Protein AF-A0A3M1PDF8-F1 (afdb_monomer)

pLDDT: mean 85.44, std 11.75, range [39.03, 98.06]

Solvent-accessible surface area (backbone atoms only — not comparable to full-atom values): 11238 Å² total; per-residue (Å²): 134,82,81,84,74,64,60,64,65,53,49,54,54,46,42,70,78,42,71,43,81,75,48,58,72,68,56,43,52,52,52,47,54,51,36,66,75,60,62,54,51,69,68,57,47,47,50,52,47,49,49,42,49,48,29,54,75,70,72,45,70,49,60,67,64,47,50,60,71,72,34,86,91,44,100,62,65,97,39,63,66,58,41,53,52,51,52,53,51,52,54,53,53,60,69,68,48,82,88,82,75,63,91,86,54,75,85,75,78,77,86,74,81,86,63,69,79,45,76,40,80,71,92,70,85,38,56,45,69,38,93,68,46,48,99,90,35,94,48,88,76,41,76,39,73,62,50,58,44,57,66,85,79,67,59,97,84,48,64,56,67,76,78,38,68,92,59,29,35,34,45,64,52,48,83,86,58,111

Mean predicted aligned error: 11.98 Å

Secondary structure (DSSP, 8-state):
------HHHHHHHHHHSSSGGGS-HHHHHHHHHHHHHHT--HHHHHHHHHHHHHHHHTTPPPHHHHHHHH-TT-SS-SSHHHHHHHHHHHHHHHHHSPPPPPTT-SPPPPPPPPPPEEEE------EEE-TT-BTTB-S---EEE--EES-TT--TT-THHHHS-S-EEEETTHHHH-

Foldseek 3Di:
DDPPDDLVVVVVVLCVVACLVVAPPVLNVVLVVVCVVQVDDSVLSRLSRVLQVVCVVLVHDGPCVVQVVVDDPDNDDPHPVVRSVVSVVVVVVVVPPDDDADPVHDPDDPDDDQADEEEDADPDQQWDFDPQDDPVDPPPRDIGRNQKQDDRPDDVPDCSPVVDDSYIYGHNCSVVND

Radius of gyration: 27.24 Å; Cα contacts (8 Å, |Δi|>4): 145; chains: 1; bounding box: 52×50×73 Å

Structure (mmCIF, N/CA/C/O backbone):
data_AF-A0A3M1PDF8-F1
#
_entry.id   AF-A0A3M1PDF8-F1
#
loop_
_atom_site.group_PDB
_atom_site.id
_atom_site.type_symbol
_atom_site.label_atom_id
_atom_site.label_alt_id
_atom_site.label_comp_id
_atom_site.label_asym_id
_atom_site.label_entity_id
_atom_site.label_seq_id
_atom_site.pdbx_PDB_ins_code
_atom_site.Cartn_x
_atom_site.Cartn_y
_atom_site.Cartn_z
_atom_site.occupancy
_atom_site.B_iso_or_equiv
_atom_site.auth_seq_id
_atom_site.auth_comp_id
_atom_site.auth_asym_id
_atom_site.auth_atom_id
_atom_site.pdbx_PDB_model_num
ATOM 1 N N . MET A 1 1 ? 9.566 -27.200 -32.532 1.00 39.03 1 MET A N 1
ATOM 2 C CA . MET A 1 1 ? 8.564 -26.133 -32.753 1.00 39.03 1 MET A CA 1
ATOM 3 C C . MET A 1 1 ? 8.546 -25.227 -31.531 1.00 39.03 1 MET A C 1
ATOM 5 O O . MET A 1 1 ? 8.174 -25.684 -30.457 1.00 39.03 1 MET A O 1
ATOM 9 N N . ALA A 1 2 ? 9.034 -23.990 -31.646 1.00 46.16 2 ALA A N 1
ATOM 10 C CA . ALA A 1 2 ? 9.027 -23.049 -30.528 1.00 46.16 2 ALA A CA 1
ATOM 11 C C . ALA A 1 2 ? 7.578 -22.630 -30.229 1.00 46.16 2 ALA A C 1
ATOM 13 O O . ALA A 1 2 ? 6.891 -22.132 -31.118 1.00 46.16 2 ALA A O 1
ATOM 14 N N . ARG A 1 3 ? 7.095 -22.855 -28.999 1.00 52.41 3 ARG A N 1
ATOM 15 C CA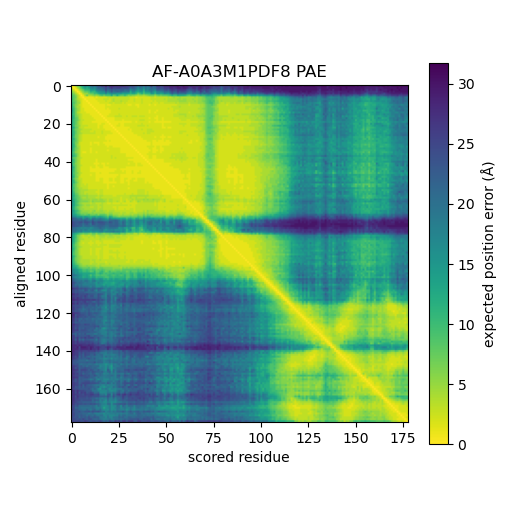 . ARG A 1 3 ? 5.792 -22.341 -28.543 1.00 52.41 3 ARG A CA 1
ATOM 16 C C . ARG A 1 3 ? 5.784 -20.824 -28.739 1.00 52.41 3 ARG A C 1
ATOM 18 O O . ARG A 1 3 ? 6.527 -20.114 -28.063 1.00 52.41 3 ARG A O 1
ATOM 25 N N . GLN A 1 4 ? 4.949 -20.330 -29.646 1.00 58.56 4 GLN A N 1
ATOM 26 C CA . GLN A 1 4 ? 4.702 -18.902 -29.802 1.00 58.56 4 GLN A CA 1
ATOM 27 C C . GLN A 1 4 ? 3.880 -18.445 -28.591 1.00 58.56 4 GLN A C 1
ATOM 29 O O . GLN A 1 4 ? 2.660 -18.572 -28.551 1.00 58.56 4 GLN A O 1
ATOM 34 N N . PHE A 1 5 ? 4.572 -18.030 -27.531 1.00 66.75 5 PHE A N 1
ATOM 35 C CA . PHE A 1 5 ? 3.933 -17.556 -26.311 1.00 66.75 5 PHE A CA 1
ATOM 36 C C . PHE A 1 5 ? 3.328 -16.173 -26.549 1.00 66.75 5 PHE A C 1
ATOM 38 O O . PHE A 1 5 ? 4.045 -15.203 -26.805 1.00 66.75 5 PHE A O 1
ATOM 45 N N . ASP A 1 6 ? 2.008 -16.091 -26.417 1.00 87.38 6 ASP A N 1
ATOM 46 C CA . ASP A 1 6 ? 1.263 -14.840 -26.445 1.00 87.38 6 ASP A CA 1
ATOM 47 C C . ASP A 1 6 ? 1.585 -14.011 -25.191 1.00 87.38 6 ASP A C 1
ATOM 49 O O . ASP A 1 6 ? 1.147 -14.310 -24.076 1.00 87.38 6 ASP A O 1
ATOM 53 N N . TYR A 1 7 ? 2.415 -12.981 -25.367 1.00 90.56 7 TYR A N 1
ATOM 54 C CA . TYR A 1 7 ? 2.801 -12.088 -24.279 1.00 90.56 7 TYR A CA 1
ATOM 55 C C . TYR A 1 7 ? 1.656 -11.168 -23.849 1.00 90.56 7 TYR A C 1
ATOM 57 O O . TYR A 1 7 ? 1.641 -10.769 -22.689 1.00 90.56 7 TYR A O 1
ATOM 65 N N . GLN A 1 8 ? 0.680 -10.889 -24.722 1.00 93.56 8 GLN A N 1
ATOM 66 C CA . GLN A 1 8 ? -0.484 -10.074 -24.371 1.00 93.56 8 GLN A CA 1
ATOM 67 C C . GLN A 1 8 ? -1.288 -10.764 -23.267 1.00 93.56 8 GLN A C 1
ATOM 69 O O . GLN A 1 8 ? -1.492 -10.172 -22.214 1.00 93.56 8 GLN A O 1
ATOM 74 N N . LYS A 1 9 ? -1.586 -12.061 -23.418 1.00 93.25 9 LYS A N 1
ATOM 75 C CA . LYS A 1 9 ? -2.258 -12.848 -22.364 1.00 93.25 9 LYS A CA 1
ATOM 76 C C . LYS A 1 9 ? -1.498 -12.856 -21.038 1.00 93.25 9 LYS A C 1
ATOM 78 O O . LYS A 1 9 ? -2.104 -12.796 -19.970 1.00 93.25 9 LYS A O 1
ATOM 83 N N . LYS A 1 10 ? -0.161 -12.933 -21.084 1.00 93.44 10 LYS A N 1
ATOM 84 C CA . LYS A 1 10 ? 0.668 -12.863 -19.868 1.00 93.44 10 LYS A CA 1
ATOM 85 C C . LYS A 1 10 ? 0.579 -11.483 -19.227 1.00 93.44 10 LYS A C 1
ATOM 87 O O . LYS A 1 10 ? 0.391 -11.397 -18.020 1.00 93.44 10 LYS A O 1
ATOM 92 N N . PHE A 1 11 ? 0.694 -10.429 -20.029 1.00 96.31 11 PHE A N 1
ATOM 93 C CA . PHE A 1 11 ? 0.575 -9.054 -19.571 1.00 96.31 11 PHE A CA 1
ATOM 94 C C . PHE A 1 11 ? -0.784 -8.793 -18.916 1.00 96.31 11 PHE A C 1
ATOM 96 O O . PHE A 1 11 ? -0.819 -8.243 -17.819 1.00 96.31 11 PHE A O 1
ATOM 103 N N . ASP A 1 12 ? -1.879 -9.244 -19.528 1.00 95.94 12 ASP A N 1
ATOM 104 C CA . ASP A 1 12 ? -3.231 -9.073 -18.984 1.00 95.94 12 ASP A CA 1
ATOM 105 C C . ASP A 1 12 ? -3.353 -9.740 -17.606 1.00 95.94 12 ASP A C 1
ATOM 107 O O . ASP A 1 12 ? -3.805 -9.119 -16.643 1.00 95.94 12 ASP A O 1
ATOM 111 N N . SER A 1 13 ? -2.817 -10.958 -17.473 1.00 96.31 13 SER A N 1
ATOM 112 C CA . SER A 1 13 ? -2.736 -11.663 -16.191 1.00 96.31 13 SER A CA 1
ATOM 113 C C . SER A 1 13 ? -1.876 -10.923 -15.154 1.00 96.31 13 SER A C 1
ATOM 115 O O . SER A 1 13 ? -2.221 -10.881 -13.972 1.00 96.31 13 SER A O 1
ATOM 117 N N . PHE A 1 14 ? -0.766 -10.301 -15.568 1.00 97.12 14 PHE A N 1
ATOM 118 C CA . PHE A 1 14 ? 0.080 -9.506 -14.670 1.00 97.12 14 PHE A CA 1
ATOM 119 C C . PHE A 1 14 ? -0.627 -8.223 -14.215 1.00 97.12 14 PHE A C 1
ATOM 121 O O . PHE A 1 14 ? -0.536 -7.843 -13.046 1.00 97.12 14 PHE A O 1
ATOM 128 N N . ALA A 1 15 ? -1.343 -7.559 -15.122 1.00 96.12 15 ALA A N 1
ATOM 129 C CA . ALA A 1 15 ? -2.094 -6.340 -14.850 1.00 96.12 15 ALA A CA 1
ATOM 130 C C . ALA A 1 15 ? -3.230 -6.569 -13.839 1.00 96.12 15 ALA A C 1
ATOM 132 O O . ALA A 1 15 ? -3.536 -5.670 -13.056 1.00 96.12 15 ALA A O 1
ATOM 133 N N . GLU A 1 16 ? -3.828 -7.763 -13.831 1.00 96.62 16 GLU A N 1
ATOM 134 C CA . GLU A 1 16 ? -4.869 -8.167 -12.875 1.00 96.62 16 GLU A CA 1
ATOM 135 C C . GLU A 1 16 ? -4.324 -8.477 -11.484 1.00 96.62 16 GLU A C 1
ATOM 137 O O . GLU A 1 16 ? -4.927 -8.100 -10.483 1.00 96.62 16 GLU A O 1
ATOM 142 N N . GLN A 1 17 ? -3.167 -9.130 -11.418 1.00 96.50 17 GLN A N 1
ATOM 143 C CA . GLN A 1 17 ? -2.562 -9.585 -10.163 1.00 96.50 17 GLN A CA 1
ATOM 144 C C . GLN A 1 17 ? -1.704 -8.519 -9.466 1.00 96.50 17 GLN A C 1
ATOM 146 O O . GLN A 1 17 ? -1.098 -8.780 -8.425 1.00 96.50 17 GLN A O 1
ATOM 151 N N . THR A 1 18 ? -1.601 -7.319 -10.034 1.00 96.50 18 THR A N 1
ATOM 152 C CA . THR A 1 18 ? -0.769 -6.234 -9.501 1.00 96.50 18 THR A CA 1
ATOM 153 C C . THR A 1 18 ? -1.556 -4.935 -9.373 1.00 96.50 18 THR A C 1
ATOM 155 O O . THR A 1 18 ? -2.713 -4.816 -9.766 1.00 96.50 18 THR A O 1
ATOM 158 N N . LEU A 1 19 ? -0.907 -3.906 -8.828 1.00 95.75 19 LEU A N 1
ATOM 159 C CA . LEU A 1 19 ? -1.501 -2.580 -8.658 1.00 95.75 19 LEU A CA 1
ATOM 160 C C . LEU A 1 19 ? -1.487 -1.741 -9.949 1.00 95.75 19 LEU A C 1
ATOM 162 O O . LEU A 1 19 ? -1.769 -0.547 -9.887 1.00 95.75 19 LEU A O 1
ATOM 166 N N . TYR A 1 20 ? -1.188 -2.347 -11.103 1.00 97.62 20 TYR A N 1
ATOM 167 C CA . TYR A 1 20 ? -1.052 -1.666 -12.391 1.00 97.62 20 TYR A CA 1
ATOM 168 C C . TYR A 1 20 ? -2.293 -0.834 -12.743 1.00 97.62 20 TYR A C 1
ATOM 170 O O . TYR A 1 20 ? -2.179 0.362 -13.000 1.00 97.62 20 TYR A O 1
ATOM 178 N N . ARG A 1 21 ? -3.496 -1.416 -12.621 1.00 96.31 21 ARG A N 1
ATOM 179 C CA . ARG A 1 21 ? -4.775 -0.729 -12.903 1.00 96.31 21 ARG A CA 1
ATOM 180 C C . ARG A 1 21 ? -5.072 0.460 -11.971 1.00 96.31 21 ARG A C 1
ATOM 182 O O . ARG A 1 21 ? -6.029 1.191 -12.199 1.00 96.31 21 ARG A O 1
ATOM 189 N N . LYS A 1 22 ? -4.302 0.642 -10.890 1.00 95.06 22 LYS A N 1
ATOM 190 C CA . LYS A 1 22 ? -4.435 1.769 -9.946 1.00 95.06 22 LYS A CA 1
ATOM 191 C C . LYS A 1 22 ? -3.472 2.923 -10.255 1.00 95.06 22 LYS A C 1
ATOM 193 O O . LYS A 1 22 ? -3.540 3.953 -9.581 1.00 95.06 22 LYS A O 1
ATOM 198 N N . LEU A 1 23 ? -2.569 2.763 -11.222 1.00 95.50 23 LEU A N 1
ATOM 199 C CA . LEU A 1 23 ? -1.662 3.823 -11.662 1.00 95.50 23 LEU A CA 1
ATOM 200 C C . LEU A 1 23 ? -2.394 4.834 -12.569 1.00 95.50 23 LEU A C 1
ATOM 202 O O . LEU A 1 23 ? -3.432 4.497 -13.138 1.00 95.50 23 LEU A O 1
ATOM 206 N N . PRO A 1 24 ? -1.895 6.074 -12.717 1.00 94.81 24 PRO A N 1
ATOM 207 C CA . PRO A 1 24 ? -2.392 7.011 -13.729 1.00 94.81 24 PRO A CA 1
ATOM 208 C C . PRO A 1 24 ? -2.285 6.438 -15.151 1.00 94.81 24 PRO A C 1
ATOM 210 O O . PRO A 1 24 ? -1.414 5.614 -15.418 1.00 94.81 24 PRO A O 1
ATOM 213 N N . ALA A 1 25 ? -3.135 6.898 -16.073 1.00 94.38 25 ALA A N 1
ATOM 214 C CA . ALA A 1 25 ? -3.175 6.389 -17.450 1.00 94.38 25 ALA A CA 1
ATOM 215 C C . ALA A 1 25 ? -1.840 6.552 -18.206 1.00 94.38 25 ALA A C 1
ATOM 217 O O . ALA A 1 25 ? -1.440 5.660 -18.955 1.00 94.38 25 ALA A O 1
ATOM 218 N N . GLU A 1 26 ? -1.130 7.655 -17.960 1.00 92.12 26 GLU A N 1
ATOM 219 C CA . GLU A 1 26 ? 0.223 7.899 -18.471 1.00 92.12 26 GLU A CA 1
ATOM 220 C C . GLU A 1 26 ? 1.190 6.776 -18.063 1.00 92.12 26 GLU A C 1
ATOM 222 O O . GLU A 1 26 ? 1.786 6.115 -18.910 1.00 92.12 26 GLU A O 1
ATOM 227 N N . GLU A 1 27 ? 1.284 6.510 -16.759 1.00 94.06 27 GLU A N 1
ATOM 228 C CA . GLU A 1 27 ? 2.167 5.486 -16.193 1.00 94.06 27 GLU A CA 1
ATOM 229 C C . GLU A 1 27 ? 1.774 4.077 -16.641 1.00 94.06 27 GLU A C 1
ATOM 231 O O . GLU A 1 27 ? 2.629 3.237 -16.918 1.00 94.06 27 GLU A O 1
ATOM 236 N N . GLN A 1 28 ? 0.472 3.807 -16.767 1.00 96.75 28 GLN A N 1
ATOM 237 C CA . GLN A 1 28 ? -0.008 2.541 -17.315 1.00 96.75 28 GLN A CA 1
ATOM 238 C C . GLN A 1 28 ? 0.492 2.330 -18.748 1.00 96.75 28 GLN A C 1
ATOM 240 O O . GLN A 1 28 ? 0.994 1.249 -19.070 1.00 96.75 28 GLN A O 1
ATOM 245 N N . THR A 1 29 ? 0.376 3.352 -19.595 1.00 95.50 29 THR A N 1
ATOM 246 C CA . THR A 1 29 ? 0.813 3.296 -20.997 1.00 95.50 29 THR A CA 1
ATOM 247 C C . THR A 1 29 ? 2.320 3.079 -21.074 1.00 95.50 29 THR A C 1
ATOM 249 O O . THR A 1 29 ? 2.777 2.127 -21.705 1.00 95.50 29 THR A O 1
ATOM 252 N N . PHE A 1 30 ? 3.084 3.865 -20.319 1.00 94.31 30 PHE A N 1
ATOM 253 C CA . PHE A 1 30 ? 4.538 3.784 -20.300 1.00 94.31 30 PHE A CA 1
ATOM 254 C C . PHE A 1 30 ? 5.063 2.426 -19.804 1.00 94.31 30 PHE A C 1
ATOM 256 O O . PHE A 1 30 ? 5.911 1.796 -20.437 1.00 94.31 30 PHE A O 1
ATOM 263 N N . ILE A 1 31 ? 4.527 1.908 -18.694 1.00 95.50 31 ILE A N 1
ATOM 264 C CA . ILE A 1 31 ? 4.929 0.595 -18.165 1.00 95.50 31 ILE A CA 1
ATOM 265 C C . ILE A 1 31 ? 4.539 -0.528 -19.130 1.00 95.50 31 ILE A C 1
ATOM 267 O O . ILE A 1 31 ? 5.272 -1.513 -19.240 1.00 95.50 31 ILE A O 1
ATOM 271 N N . ARG A 1 32 ? 3.418 -0.395 -19.854 1.00 96.06 32 ARG A N 1
ATOM 272 C CA . ARG A 1 32 ? 3.042 -1.348 -20.906 1.00 96.06 32 ARG A CA 1
ATOM 273 C C . ARG A 1 32 ? 4.085 -1.362 -22.016 1.00 96.06 32 ARG A C 1
ATOM 275 O O . ARG A 1 32 ? 4.564 -2.437 -22.362 1.00 96.06 32 ARG A O 1
ATOM 282 N N . GLU A 1 33 ? 4.478 -0.205 -22.531 1.00 93.75 33 GLU A N 1
ATOM 283 C CA . GLU A 1 33 ? 5.511 -0.105 -23.568 1.00 93.75 33 GLU A CA 1
ATOM 284 C C . GLU A 1 33 ? 6.821 -0.769 -23.122 1.00 93.75 33 GLU A C 1
ATOM 286 O O . GLU A 1 33 ? 7.348 -1.631 -23.829 1.00 93.75 33 GLU A O 1
ATOM 291 N N . LEU A 1 34 ? 7.287 -0.478 -21.901 1.00 92.56 34 LEU A N 1
ATOM 292 C CA . LEU A 1 34 ? 8.482 -1.108 -21.329 1.00 92.56 34 LEU A CA 1
ATOM 293 C C . LEU A 1 34 ? 8.335 -2.627 -21.173 1.00 92.56 34 LEU A C 1
ATOM 295 O O . LEU A 1 34 ? 9.257 -3.376 -21.500 1.00 92.56 34 LEU A O 1
ATOM 299 N N . ALA A 1 35 ? 7.183 -3.097 -20.690 1.00 94.69 35 ALA A N 1
ATOM 300 C CA . ALA A 1 35 ? 6.928 -4.520 -20.494 1.00 94.69 35 ALA A CA 1
ATOM 301 C C . ALA A 1 35 ? 6.978 -5.291 -21.817 1.00 94.69 35 ALA A C 1
ATOM 303 O O . ALA A 1 35 ? 7.589 -6.360 -21.879 1.00 94.69 35 ALA A O 1
ATOM 304 N N . PHE A 1 36 ? 6.394 -4.741 -22.883 1.00 93.81 36 PHE A N 1
ATOM 305 C CA . PHE A 1 36 ? 6.417 -5.351 -24.213 1.00 93.81 36 PHE A CA 1
ATOM 306 C C . PHE A 1 36 ? 7.798 -5.268 -24.869 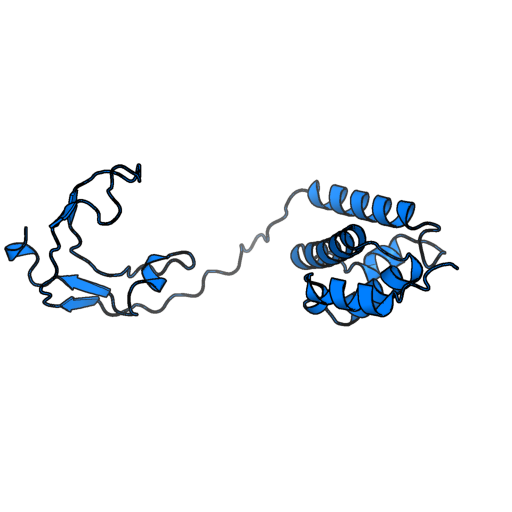1.00 93.81 36 PHE A C 1
ATOM 308 O O . PHE A 1 36 ? 8.232 -6.256 -25.468 1.00 93.81 36 PHE A O 1
ATOM 315 N N . ALA A 1 37 ? 8.509 -4.148 -24.708 1.00 90.88 37 ALA A N 1
ATOM 316 C CA . ALA A 1 37 ? 9.855 -3.960 -25.243 1.00 90.88 37 ALA A CA 1
ATOM 317 C C . ALA A 1 37 ? 10.8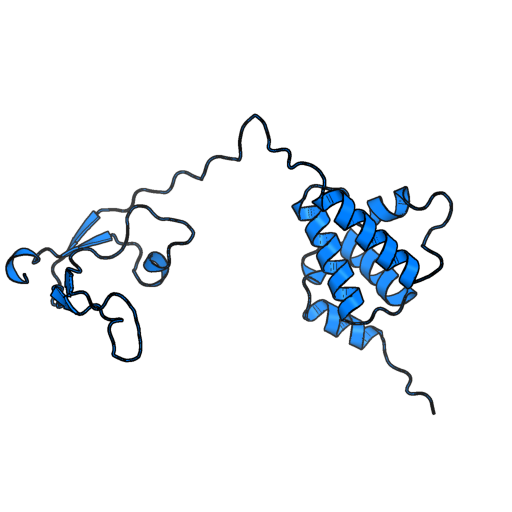74 -4.912 -24.594 1.00 90.88 37 ALA A C 1
ATOM 319 O O . ALA A 1 37 ? 11.639 -5.580 -25.288 1.00 90.88 37 ALA A O 1
ATOM 320 N N . TYR A 1 38 ? 10.859 -5.028 -23.264 1.00 91.25 38 TYR A N 1
ATOM 321 C CA . TYR A 1 38 ? 11.823 -5.841 -22.517 1.00 91.25 38 TYR A CA 1
ATOM 322 C C . TYR A 1 38 ? 11.354 -7.264 -22.208 1.00 91.25 38 TYR A C 1
ATOM 324 O O . TYR A 1 38 ? 12.136 -8.060 -21.681 1.00 91.25 38 TYR A O 1
ATOM 332 N N . ARG A 1 39 ? 10.097 -7.600 -22.521 1.00 93.38 39 ARG A N 1
ATOM 333 C CA . ARG A 1 39 ? 9.463 -8.884 -22.185 1.00 93.38 39 ARG A CA 1
ATOM 334 C C . ARG A 1 39 ? 9.625 -9.214 -20.700 1.00 93.38 39 ARG A C 1
ATOM 336 O O . ARG A 1 39 ? 10.219 -10.231 -20.335 1.00 93.38 39 ARG A O 1
ATOM 343 N N . PHE A 1 40 ? 9.103 -8.344 -19.835 1.00 95.50 40 PHE A N 1
ATOM 344 C CA . PHE A 1 40 ? 9.162 -8.552 -18.388 1.00 95.50 40 PHE A CA 1
ATOM 345 C C . PHE A 1 40 ? 8.546 -9.890 -17.974 1.00 95.50 40 PHE A C 1
ATOM 347 O O . PHE A 1 40 ? 7.492 -10.304 -18.467 1.00 95.50 40 PHE A O 1
ATOM 354 N N . THR A 1 41 ? 9.204 -10.549 -17.029 1.00 95.88 41 THR A N 1
ATOM 355 C CA . THR A 1 41 ? 8.610 -11.582 -16.182 1.00 95.88 41 THR A CA 1
ATOM 356 C C . THR A 1 41 ? 7.623 -10.949 -15.199 1.00 95.88 41 THR A C 1
ATOM 358 O O . THR A 1 41 ? 7.610 -9.734 -15.007 1.00 95.88 41 THR A O 1
ATOM 361 N N . PHE A 1 42 ? 6.813 -11.772 -14.529 1.00 96.50 42 PHE A N 1
ATOM 362 C CA . PHE A 1 42 ? 5.869 -11.275 -13.526 1.00 96.50 42 PHE A CA 1
ATOM 363 C C . PHE A 1 42 ? 6.559 -10.476 -12.409 1.00 96.50 42 PHE A C 1
ATOM 365 O O . PHE A 1 42 ? 6.072 -9.416 -12.026 1.00 96.50 42 PHE A O 1
ATOM 372 N N . GLN A 1 43 ? 7.707 -10.952 -11.910 1.00 97.12 43 GLN A N 1
ATOM 373 C CA . GLN A 1 43 ? 8.423 -10.279 -10.820 1.00 97.12 43 GLN A CA 1
ATOM 374 C C . GLN A 1 43 ? 8.992 -8.930 -11.261 1.00 97.12 43 GLN A C 1
ATOM 376 O O . GLN A 1 43 ? 8.859 -7.953 -10.534 1.00 97.12 43 GLN A O 1
ATOM 381 N N . GLU A 1 44 ? 9.554 -8.853 -12.469 1.00 97.38 44 GLU A N 1
ATOM 382 C CA . GLU A 1 44 ? 10.065 -7.596 -13.033 1.00 97.38 44 GLU A CA 1
ATOM 383 C C . GLU A 1 44 ? 8.926 -6.593 -13.266 1.00 97.38 44 GLU A C 1
ATOM 385 O O . GLU A 1 44 ? 9.039 -5.427 -12.901 1.00 97.38 44 GLU A O 1
ATOM 390 N N . PHE A 1 45 ? 7.791 -7.048 -13.806 1.00 98.06 45 PHE A N 1
ATOM 391 C CA . PHE A 1 45 ? 6.615 -6.198 -13.987 1.00 98.06 45 PHE A CA 1
ATOM 392 C C . PHE A 1 45 ? 6.081 -5.676 -12.648 1.00 98.06 45 PHE A C 1
ATOM 394 O O . PHE A 1 45 ? 5.844 -4.479 -12.491 1.00 98.06 45 PHE A O 1
ATOM 401 N N . ARG A 1 46 ? 5.938 -6.563 -11.656 1.00 97.94 46 ARG A N 1
ATOM 402 C CA . ARG A 1 46 ? 5.509 -6.201 -10.302 1.00 97.94 46 ARG A CA 1
ATOM 403 C C . ARG A 1 46 ? 6.466 -5.200 -9.660 1.00 97.94 46 ARG A C 1
ATOM 405 O O . ARG A 1 46 ? 5.998 -4.245 -9.051 1.00 97.94 46 ARG A O 1
ATOM 412 N N . GLU A 1 47 ? 7.774 -5.402 -9.798 1.00 97.75 47 GLU A N 1
ATOM 413 C CA . GLU A 1 47 ? 8.795 -4.482 -9.295 1.00 97.75 47 GLU A CA 1
ATOM 414 C C . GLU A 1 47 ? 8.614 -3.075 -9.879 1.00 97.75 47 GLU A C 1
ATOM 416 O O . GLU A 1 47 ? 8.554 -2.106 -9.125 1.00 97.75 47 GLU A O 1
ATOM 421 N N . VAL A 1 48 ? 8.450 -2.964 -11.199 1.00 97.50 48 VAL A N 1
ATOM 422 C CA . VAL A 1 48 ? 8.263 -1.676 -11.886 1.00 97.50 48 VAL A CA 1
ATOM 423 C C . VAL A 1 48 ? 6.949 -0.999 -11.479 1.00 97.50 48 VAL A C 1
ATOM 425 O O . VAL A 1 48 ? 6.931 0.200 -11.207 1.00 97.50 48 VAL A O 1
ATOM 428 N N . VAL A 1 49 ? 5.854 -1.755 -11.371 1.00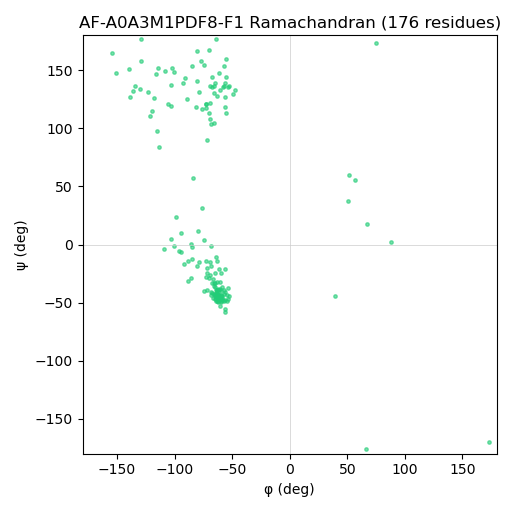 97.94 49 VAL A N 1
ATOM 429 C CA . VAL A 1 49 ? 4.547 -1.233 -10.929 1.00 97.94 49 VAL A CA 1
ATOM 430 C C . VAL A 1 49 ? 4.601 -0.721 -9.489 1.00 97.94 49 VAL A C 1
ATOM 432 O O . VAL A 1 49 ? 4.045 0.338 -9.187 1.00 97.94 49 VAL A O 1
ATOM 435 N N . LEU A 1 50 ? 5.263 -1.456 -8.592 1.00 97.44 50 LEU A N 1
ATOM 436 C CA . LEU A 1 50 ? 5.452 -1.024 -7.208 1.00 97.44 50 LEU A CA 1
ATOM 437 C C . LEU A 1 50 ? 6.339 0.217 -7.137 1.00 97.44 50 LEU A C 1
ATOM 439 O O . LEU A 1 50 ? 5.986 1.157 -6.436 1.00 97.44 50 LEU A O 1
ATOM 443 N N . ALA A 1 51 ? 7.418 0.267 -7.919 1.00 96.88 51 ALA A N 1
ATOM 444 C CA . ALA A 1 51 ? 8.283 1.436 -8.004 1.00 96.88 51 ALA A CA 1
ATOM 445 C C . ALA A 1 51 ? 7.521 2.694 -8.446 1.00 96.88 51 ALA A C 1
ATOM 447 O O . ALA A 1 51 ? 7.626 3.730 -7.795 1.00 96.88 51 ALA A O 1
ATOM 448 N N . ALA A 1 52 ? 6.708 2.604 -9.503 1.00 97.00 52 ALA A N 1
ATOM 449 C CA . ALA A 1 52 ? 5.893 3.727 -9.970 1.00 97.00 52 ALA A CA 1
ATOM 450 C C . ALA A 1 52 ? 4.903 4.207 -8.896 1.00 97.00 52 ALA A C 1
ATOM 452 O O . ALA A 1 52 ? 4.682 5.408 -8.720 1.00 97.00 52 ALA A O 1
ATOM 453 N N . ARG A 1 53 ? 4.326 3.273 -8.130 1.00 96.06 53 ARG A N 1
ATOM 454 C CA . ARG A 1 53 ? 3.445 3.611 -7.009 1.00 96.06 53 ARG A CA 1
ATOM 455 C C . ARG A 1 53 ? 4.204 4.263 -5.855 1.00 96.06 53 ARG A C 1
ATOM 457 O O . ARG A 1 53 ? 3.704 5.245 -5.313 1.00 96.06 53 ARG A O 1
ATOM 464 N N . ASP A 1 54 ? 5.377 3.750 -5.499 1.00 95.00 54 ASP A N 1
ATOM 465 C CA . ASP A 1 54 ? 6.233 4.301 -4.445 1.00 95.00 54 ASP A CA 1
ATOM 466 C C . ASP A 1 54 ? 6.642 5.739 -4.764 1.00 95.00 54 ASP A C 1
ATOM 468 O O . ASP A 1 54 ? 6.452 6.614 -3.923 1.00 95.00 54 ASP A O 1
ATOM 472 N N . LEU A 1 55 ? 7.101 6.009 -5.992 1.00 94.25 55 LEU A N 1
ATOM 473 C CA . LEU A 1 55 ? 7.450 7.361 -6.444 1.00 94.25 55 LEU A CA 1
ATOM 474 C C . LEU A 1 55 ? 6.286 8.334 -6.230 1.00 94.25 55 LEU A C 1
ATOM 476 O O . LEU A 1 55 ? 6.455 9.388 -5.617 1.00 94.25 55 LEU A O 1
ATOM 480 N N . ARG A 1 56 ? 5.075 7.933 -6.631 1.00 92.50 56 ARG A N 1
ATOM 481 C CA . ARG A 1 56 ? 3.868 8.738 -6.425 1.00 92.50 56 ARG A CA 1
ATOM 482 C C . ARG A 1 56 ? 3.531 8.928 -4.945 1.00 92.50 56 ARG A C 1
ATOM 484 O O . ARG A 1 56 ? 3.145 10.023 -4.551 1.00 92.50 56 ARG A O 1
ATOM 491 N N . MET A 1 57 ? 3.646 7.882 -4.128 1.00 90.00 57 MET A N 1
ATOM 492 C CA . MET A 1 57 ? 3.386 7.974 -2.685 1.00 90.00 57 MET A CA 1
ATOM 493 C C . MET A 1 57 ? 4.408 8.861 -1.968 1.00 90.00 57 MET A C 1
ATOM 495 O O . MET A 1 57 ? 4.067 9.483 -0.967 1.00 90.00 57 MET A O 1
ATOM 499 N N . TRP A 1 58 ? 5.639 8.939 -2.473 1.00 90.56 58 TRP A N 1
ATOM 500 C CA . TRP A 1 58 ? 6.686 9.810 -1.939 1.00 90.56 58 TRP A CA 1
ATOM 501 C C . TRP A 1 58 ? 6.626 11.242 -2.484 1.00 90.56 58 TRP A C 1
ATOM 503 O O . TRP A 1 58 ? 7.420 12.073 -2.057 1.00 90.56 58 TRP A O 1
ATOM 513 N N . GLY A 1 59 ? 5.697 11.544 -3.399 1.00 89.06 59 GLY A N 1
ATOM 514 C CA . GLY A 1 59 ? 5.618 12.852 -4.054 1.00 89.06 59 GLY A CA 1
ATOM 515 C C . GLY A 1 59 ? 6.805 13.141 -4.979 1.00 89.06 59 GLY A C 1
ATOM 516 O O . GLY A 1 59 ? 7.055 14.295 -5.313 1.00 89.06 59 GLY A O 1
ATOM 517 N N . GLU A 1 60 ? 7.542 12.105 -5.377 1.00 91.88 60 GLU A N 1
ATOM 518 C CA . GLU A 1 60 ? 8.618 12.204 -6.356 1.00 91.88 60 GLU A CA 1
ATOM 519 C C . GLU A 1 60 ? 8.030 12.223 -7.776 1.00 91.88 60 GLU A C 1
ATOM 521 O O . GLU A 1 60 ? 6.854 11.927 -8.011 1.00 91.88 60 GLU A O 1
ATOM 526 N N . THR A 1 61 ? 8.854 12.577 -8.756 1.00 90.88 61 THR A N 1
ATOM 527 C CA . THR A 1 61 ? 8.441 12.556 -10.166 1.00 90.88 61 THR A CA 1
ATOM 528 C C . THR A 1 61 ? 8.060 11.151 -10.630 1.00 90.88 61 THR A C 1
ATOM 530 O O . THR A 1 61 ? 8.693 10.180 -10.215 1.00 90.88 61 THR A O 1
ATOM 533 N N . GLY A 1 62 ? 7.095 11.063 -11.551 1.00 91.56 62 GLY A N 1
ATOM 534 C CA . GLY A 1 62 ? 6.676 9.806 -12.179 1.00 91.56 62 GLY A CA 1
ATOM 535 C C . GLY A 1 62 ? 7.823 9.033 -12.839 1.00 91.56 62 GLY A C 1
ATOM 536 O O . GLY A 1 62 ? 8.881 9.591 -13.149 1.00 91.56 62 GLY A O 1
ATOM 537 N N . LEU A 1 63 ? 7.610 7.735 -13.054 1.00 92.12 63 LEU A N 1
ATOM 538 C CA . LEU A 1 63 ? 8.602 6.823 -13.623 1.00 92.12 63 LEU A CA 1
ATOM 539 C C . LEU A 1 63 ? 8.964 7.232 -15.059 1.00 92.12 63 LEU A C 1
ATOM 541 O O . LEU A 1 63 ? 10.143 7.190 -15.420 1.00 92.12 63 LEU A O 1
ATOM 545 N N . SER A 1 64 ? 7.973 7.666 -15.845 1.00 89.56 64 SER A N 1
ATOM 546 C CA . SER A 1 64 ? 8.139 8.207 -17.203 1.00 89.56 64 SER A CA 1
ATOM 547 C C . SER A 1 64 ? 9.116 9.390 -17.217 1.00 89.56 64 SER A C 1
ATOM 549 O O . SER A 1 64 ? 10.173 9.343 -17.854 1.00 89.56 64 SER A O 1
ATOM 551 N N . ALA A 1 65 ? 8.804 10.424 -16.437 1.00 89.38 65 ALA A N 1
ATOM 552 C CA . ALA A 1 65 ? 9.567 11.662 -16.338 1.00 89.38 65 ALA A CA 1
ATOM 553 C C . ALA A 1 65 ? 10.948 11.456 -15.697 1.00 89.38 65 ALA A C 1
ATOM 555 O O . ALA A 1 65 ? 11.917 12.144 -16.033 1.00 89.38 65 ALA A O 1
ATOM 556 N N . TRP A 1 66 ? 11.067 10.523 -14.752 1.00 90.19 66 TRP A N 1
ATOM 557 C CA . TRP A 1 66 ? 12.358 10.137 -14.193 1.00 90.19 66 TRP A CA 1
ATOM 558 C C . TRP A 1 66 ? 13.255 9.497 -15.255 1.00 90.19 66 TRP A C 1
ATOM 560 O O . TRP A 1 66 ? 14.408 9.917 -15.397 1.00 90.19 66 TRP A O 1
ATOM 570 N N . LEU A 1 67 ? 12.745 8.527 -16.022 1.00 87.12 67 LEU A N 1
ATOM 571 C CA . LEU A 1 67 ? 13.569 7.822 -17.001 1.00 87.12 67 LEU A CA 1
ATOM 572 C C . LEU A 1 67 ? 14.031 8.772 -18.110 1.00 87.12 67 LEU A C 1
ATOM 574 O O . LEU A 1 67 ? 15.223 8.802 -18.401 1.00 87.12 67 LEU A O 1
ATOM 578 N N . GLN A 1 68 ? 13.128 9.610 -18.634 1.00 83.88 68 GLN A N 1
ATOM 579 C CA . GLN A 1 68 ? 13.438 10.608 -19.666 1.00 83.88 68 GLN A CA 1
ATOM 580 C C . GLN A 1 68 ? 14.560 11.571 -19.251 1.00 83.88 68 GLN A C 1
ATOM 582 O O . GLN A 1 68 ? 15.443 11.872 -20.050 1.00 83.88 68 GLN A O 1
ATOM 587 N N . ARG A 1 69 ? 14.568 12.031 -17.993 1.00 81.88 69 ARG A N 1
ATOM 588 C CA . ARG A 1 69 ? 15.634 12.908 -17.469 1.00 81.88 69 ARG A CA 1
ATOM 589 C C . ARG A 1 69 ? 16.949 12.175 -17.233 1.00 81.88 69 ARG A C 1
ATOM 591 O O . ARG A 1 69 ? 18.011 12.787 -17.283 1.00 81.88 69 ARG A O 1
ATOM 598 N N . SER A 1 70 ? 16.880 10.878 -16.957 1.00 71.50 70 SER A N 1
ATOM 599 C CA . SER A 1 70 ? 18.052 10.069 -16.625 1.00 71.50 70 SER A CA 1
ATOM 600 C C . SER A 1 70 ? 18.781 9.535 -17.862 1.00 71.50 70 SER A C 1
ATOM 602 O O . SER A 1 70 ? 19.906 9.050 -17.750 1.00 71.50 70 SER A O 1
ATOM 604 N N . THR A 1 71 ? 18.168 9.620 -19.043 1.00 65.56 71 THR A N 1
ATOM 605 C CA . THR A 1 71 ? 18.741 9.164 -20.310 1.00 65.56 71 THR A CA 1
ATOM 606 C C . THR A 1 71 ? 19.012 10.347 -21.242 1.00 65.56 71 THR A C 1
ATOM 608 O O . THR A 1 71 ? 18.219 10.672 -22.122 1.00 65.56 71 THR A O 1
ATOM 611 N N . VAL A 1 72 ? 20.164 10.998 -21.077 1.00 52.84 72 VAL A N 1
ATOM 612 C CA . VAL A 1 72 ? 20.628 12.031 -22.017 1.00 52.84 72 VAL A CA 1
ATOM 613 C C . VAL A 1 72 ? 20.920 11.363 -23.372 1.00 52.84 72 VAL A C 1
ATOM 615 O O . VAL A 1 72 ? 21.903 10.641 -23.516 1.00 52.84 72 VAL A O 1
ATOM 618 N N . GLY A 1 73 ? 20.039 11.550 -24.360 1.00 52.25 73 GLY A N 1
ATOM 619 C CA . GLY A 1 73 ? 20.278 11.181 -25.765 1.00 52.25 73 GLY A CA 1
ATOM 620 C C . GLY A 1 73 ? 19.915 9.753 -26.206 1.00 52.25 73 GLY A C 1
ATOM 621 O O . GLY A 1 73 ? 20.112 9.425 -27.372 1.00 52.25 73 GLY A O 1
ATOM 622 N N . THR A 1 74 ? 19.356 8.898 -25.343 1.00 49.50 74 THR A N 1
ATOM 623 C CA . THR A 1 74 ? 18.777 7.600 -25.759 1.00 49.50 74 THR A CA 1
ATOM 624 C C . THR A 1 74 ? 17.424 7.394 -25.093 1.00 49.50 74 THR A C 1
ATOM 626 O O . THR A 1 74 ? 17.279 7.676 -23.917 1.00 49.50 74 THR A O 1
ATOM 629 N N . VAL A 1 75 ? 16.413 6.925 -25.826 1.00 53.22 75 VAL A N 1
ATOM 630 C CA . VAL A 1 75 ? 15.032 6.840 -25.305 1.00 53.22 75 VAL A CA 1
ATOM 631 C C . VAL A 1 75 ? 14.881 5.728 -24.248 1.00 53.22 75 VAL A C 1
ATOM 633 O O . VAL A 1 75 ? 13.984 5.789 -23.413 1.00 53.22 75 VAL A O 1
ATOM 636 N N . HIS A 1 76 ? 15.793 4.744 -24.212 1.00 56.84 76 HIS A N 1
ATOM 637 C CA . HIS A 1 76 ? 15.745 3.618 -23.275 1.00 56.84 76 HIS A CA 1
ATOM 638 C C . HIS A 1 76 ? 17.145 3.074 -22.928 1.00 56.84 76 HIS A C 1
ATOM 640 O O . HIS A 1 76 ? 18.021 3.045 -23.798 1.00 56.84 76 HIS A O 1
ATOM 646 N N . PRO A 1 77 ? 17.374 2.563 -21.699 1.00 62.62 77 PRO A N 1
ATOM 647 C CA . PRO A 1 77 ? 18.574 1.790 -21.380 1.00 62.62 77 PRO A CA 1
ATOM 648 C C . PRO A 1 77 ? 18.758 0.621 -22.361 1.00 62.62 77 PRO A C 1
ATOM 650 O O . PRO A 1 77 ? 17.809 -0.110 -22.650 1.00 62.62 77 PRO A O 1
ATOM 653 N N . ARG A 1 78 ? 19.989 0.414 -22.854 1.00 71.50 78 ARG A N 1
ATOM 654 C CA . ARG A 1 78 ? 20.302 -0.598 -23.890 1.00 71.50 78 ARG A CA 1
ATOM 655 C C . ARG A 1 78 ? 19.899 -2.031 -23.521 1.00 71.50 78 ARG A C 1
ATOM 657 O O . ARG A 1 78 ? 19.754 -2.858 -24.414 1.00 71.50 78 ARG A O 1
ATOM 664 N N . SER A 1 79 ? 19.730 -2.344 -22.235 1.00 85.56 79 SER A N 1
ATOM 665 C CA . SER A 1 79 ? 19.296 -3.666 -21.781 1.00 85.56 79 SER A CA 1
ATOM 666 C C . SER A 1 79 ? 18.294 -3.587 -20.630 1.00 85.56 79 SER A C 1
ATOM 668 O O . SER A 1 79 ? 18.336 -2.678 -19.797 1.00 85.56 79 SER A O 1
ATOM 670 N N . LYS A 1 80 ? 17.426 -4.605 -20.548 1.00 91.12 80 LYS A N 1
ATOM 671 C CA . LYS A 1 80 ? 16.484 -4.809 -19.436 1.00 91.12 80 LYS A CA 1
ATOM 672 C C . LYS A 1 80 ? 17.188 -4.793 -18.074 1.00 91.12 80 LYS A C 1
ATOM 674 O O . LYS A 1 80 ? 16.704 -4.171 -17.135 1.00 91.12 80 LYS A O 1
ATOM 679 N N . ALA A 1 81 ? 18.331 -5.476 -17.978 1.00 90.62 81 ALA A N 1
ATOM 680 C CA . ALA A 1 81 ? 19.101 -5.565 -16.741 1.00 90.62 81 ALA A CA 1
ATOM 681 C C . ALA A 1 81 ? 19.605 -4.186 -16.294 1.00 90.62 81 ALA A C 1
ATOM 683 O O . ALA A 1 81 ? 19.413 -3.818 -15.138 1.00 90.62 81 ALA A O 1
ATOM 684 N N . ALA A 1 82 ? 20.150 -3.395 -17.225 1.00 89.62 82 ALA A N 1
ATOM 685 C CA . ALA A 1 82 ? 20.615 -2.044 -16.933 1.00 89.62 82 ALA A CA 1
ATOM 686 C C . ALA A 1 82 ? 19.467 -1.122 -16.493 1.00 89.62 82 ALA A C 1
ATOM 688 O O . ALA A 1 82 ? 19.642 -0.328 -15.571 1.00 89.62 82 ALA A O 1
ATOM 689 N N . PHE A 1 83 ? 18.283 -1.244 -17.108 1.00 91.31 83 PHE A N 1
ATOM 690 C CA . PHE A 1 83 ? 17.089 -0.510 -16.679 1.00 91.31 83 PHE A CA 1
ATOM 691 C C . PHE A 1 83 ? 16.695 -0.852 -15.236 1.00 91.31 83 PHE A C 1
ATOM 693 O O . PHE A 1 83 ? 16.572 0.050 -14.408 1.00 91.31 83 PHE A O 1
ATOM 700 N N . LEU A 1 84 ? 16.534 -2.141 -14.915 1.00 93.88 84 LEU A N 1
ATOM 701 C CA . LEU A 1 84 ? 16.121 -2.571 -13.576 1.00 93.88 84 LEU A CA 1
ATOM 702 C C . LEU A 1 84 ? 17.159 -2.193 -12.516 1.00 93.88 84 LEU A C 1
ATOM 704 O O . LEU A 1 84 ? 16.804 -1.722 -11.439 1.00 93.88 84 LEU A O 1
ATOM 708 N N . GLU A 1 85 ? 18.447 -2.334 -12.821 1.00 93.19 85 GLU A N 1
ATOM 709 C CA . GLU A 1 85 ? 19.517 -1.897 -11.927 1.00 93.19 85 GLU A CA 1
ATOM 710 C C . GLU A 1 85 ? 19.488 -0.381 -11.700 1.00 93.19 85 GLU A C 1
ATOM 712 O O . GLU A 1 85 ? 19.639 0.085 -10.569 1.00 93.19 85 GLU A O 1
ATOM 717 N N . HIS A 1 86 ? 19.262 0.408 -12.751 1.00 91.50 86 HIS A N 1
ATOM 718 C CA . HIS A 1 86 ? 19.132 1.856 -12.631 1.00 91.50 86 HIS A CA 1
ATOM 719 C C . HIS A 1 86 ? 17.931 2.247 -11.761 1.00 91.50 86 HIS A C 1
ATOM 721 O O . HIS A 1 86 ? 18.078 3.066 -10.853 1.00 91.50 86 HIS A O 1
ATOM 727 N N . LEU A 1 87 ? 16.780 1.603 -11.968 1.00 94.31 87 LEU A N 1
ATOM 728 C CA . LEU A 1 87 ? 15.579 1.809 -11.161 1.00 94.31 87 LEU A CA 1
ATOM 729 C C . LEU A 1 87 ? 15.835 1.484 -9.684 1.00 94.31 87 LEU A C 1
ATOM 731 O O . LEU A 1 87 ? 15.551 2.297 -8.804 1.00 94.31 87 LEU A O 1
ATOM 735 N N . ARG A 1 88 ? 16.443 0.327 -9.399 1.00 95.75 88 ARG A N 1
ATOM 736 C CA . ARG A 1 88 ? 16.796 -0.090 -8.032 1.00 95.75 88 ARG A CA 1
ATOM 737 C C . ARG A 1 88 ? 17.735 0.901 -7.357 1.00 95.75 88 ARG A C 1
ATOM 739 O O . ARG A 1 88 ? 17.510 1.247 -6.197 1.00 95.75 88 ARG A O 1
ATOM 746 N N . ARG A 1 89 ? 18.762 1.379 -8.071 1.00 94.94 89 ARG A N 1
ATOM 747 C CA . ARG A 1 89 ? 19.703 2.389 -7.559 1.00 94.94 89 ARG A CA 1
ATOM 748 C C . ARG A 1 89 ? 18.999 3.704 -7.244 1.00 94.94 89 ARG A C 1
ATOM 750 O O . ARG A 1 89 ? 19.207 4.237 -6.157 1.00 94.94 89 ARG A O 1
ATOM 757 N N . HIS A 1 90 ? 18.134 4.181 -8.135 1.00 93.81 90 HIS A N 1
ATOM 758 C CA . HIS A 1 90 ? 17.364 5.400 -7.907 1.00 93.81 90 HIS A CA 1
ATOM 759 C C . HIS A 1 90 ? 16.470 5.285 -6.662 1.00 93.81 90 HIS A C 1
ATOM 761 O O . HIS A 1 90 ? 16.549 6.120 -5.760 1.00 93.81 90 HIS A O 1
ATOM 767 N N . LEU A 1 91 ? 15.702 4.199 -6.538 1.00 95.69 91 LEU A N 1
ATOM 768 C CA . LEU A 1 91 ? 14.865 3.961 -5.358 1.00 95.69 91 LEU A CA 1
ATOM 769 C C . LEU A 1 91 ? 15.694 3.838 -4.073 1.00 95.69 91 LEU A C 1
ATOM 771 O O . LEU A 1 91 ? 15.288 4.333 -3.024 1.00 95.69 91 LEU A O 1
ATOM 775 N N . ALA A 1 92 ? 16.861 3.190 -4.125 1.00 95.94 92 ALA A N 1
ATOM 776 C CA . ALA A 1 92 ? 17.753 3.087 -2.973 1.00 95.94 92 ALA A CA 1
ATOM 777 C C . ALA A 1 92 ? 18.283 4.461 -2.527 1.00 95.94 92 ALA A C 1
ATOM 779 O O . ALA A 1 92 ? 18.355 4.721 -1.326 1.00 95.94 92 ALA A O 1
ATOM 780 N N . GLN A 1 93 ? 18.609 5.350 -3.469 1.00 94.44 93 GLN A N 1
ATOM 781 C CA . GLN A 1 93 ? 19.013 6.726 -3.170 1.00 94.44 93 GLN A CA 1
ATOM 782 C C . GLN A 1 93 ? 17.873 7.516 -2.519 1.00 94.44 93 GLN A C 1
ATOM 784 O O . GLN A 1 93 ? 18.080 8.122 -1.468 1.00 94.44 93 GLN A O 1
ATOM 789 N N . LEU A 1 94 ? 16.657 7.437 -3.069 1.00 93.62 94 LEU A N 1
ATOM 790 C CA . LEU A 1 94 ? 15.474 8.088 -2.496 1.00 93.62 94 LEU A CA 1
ATOM 791 C C . LEU A 1 94 ? 15.167 7.600 -1.074 1.00 93.62 94 LEU A C 1
ATOM 793 O O . LEU A 1 94 ? 14.846 8.396 -0.194 1.00 93.62 94 LEU A O 1
ATOM 797 N N . ARG A 1 95 ? 15.318 6.297 -0.810 1.00 93.62 95 ARG A N 1
ATOM 798 C CA . ARG A 1 95 ? 15.104 5.728 0.532 1.00 93.62 95 ARG A CA 1
ATOM 799 C C . ARG A 1 95 ? 16.102 6.241 1.568 1.00 93.62 95 ARG A C 1
ATOM 801 O O . ARG A 1 95 ? 15.725 6.366 2.729 1.00 93.62 95 ARG A O 1
ATOM 808 N N . ARG A 1 96 ? 17.342 6.527 1.159 1.00 94.50 96 ARG A N 1
ATOM 809 C CA . ARG A 1 96 ? 18.405 7.055 2.034 1.00 94.50 96 ARG A CA 1
ATOM 810 C C . ARG A 1 96 ? 18.295 8.557 2.279 1.00 94.50 96 ARG A C 1
ATOM 812 O O . ARG A 1 96 ? 18.906 9.052 3.222 1.00 94.50 96 ARG A O 1
ATOM 819 N N . ARG A 1 97 ? 17.550 9.283 1.441 1.00 92.56 97 ARG A N 1
ATOM 820 C CA . ARG A 1 97 ? 17.332 10.720 1.613 1.00 92.56 97 ARG A CA 1
ATOM 821 C C . ARG A 1 97 ? 16.646 10.982 2.967 1.00 92.56 97 ARG A C 1
ATOM 823 O O . ARG A 1 97 ? 15.662 10.298 3.273 1.00 92.56 97 ARG A O 1
ATOM 830 N N . PRO A 1 98 ? 17.124 11.958 3.764 1.00 90.19 98 PRO A N 1
ATOM 831 C CA . PRO A 1 98 ? 16.457 12.357 4.998 1.00 90.19 98 PRO A CA 1
ATOM 832 C C . PRO A 1 98 ? 14.983 12.681 4.752 1.00 90.19 98 PRO A C 1
ATOM 834 O O . PRO A 1 98 ? 14.638 13.325 3.759 1.00 90.19 98 PRO A O 1
ATOM 837 N N . LYS A 1 99 ? 14.108 12.210 5.644 1.00 85.75 99 LYS A N 1
ATOM 838 C CA . LYS A 1 99 ? 12.673 12.485 5.553 1.00 85.75 99 LYS A CA 1
ATOM 839 C C . LYS A 1 99 ? 12.429 13.942 5.930 1.00 85.75 99 LYS A C 1
ATOM 841 O O . LYS A 1 99 ? 12.774 14.353 7.033 1.00 85.75 99 LYS A O 1
ATOM 846 N N . VAL A 1 100 ? 11.844 14.701 5.010 1.00 82.50 100 VAL A N 1
ATOM 847 C CA . VAL A 1 100 ? 11.429 16.085 5.241 1.00 82.50 100 VAL A CA 1
ATOM 848 C C . VAL A 1 100 ? 9.921 16.076 5.438 1.00 82.50 100 VAL A C 1
ATOM 850 O O . VAL A 1 100 ? 9.186 15.636 4.555 1.00 82.50 100 VAL A O 1
ATOM 853 N N . TYR A 1 101 ? 9.472 16.523 6.605 1.00 80.56 101 TYR A N 1
ATOM 854 C CA . TYR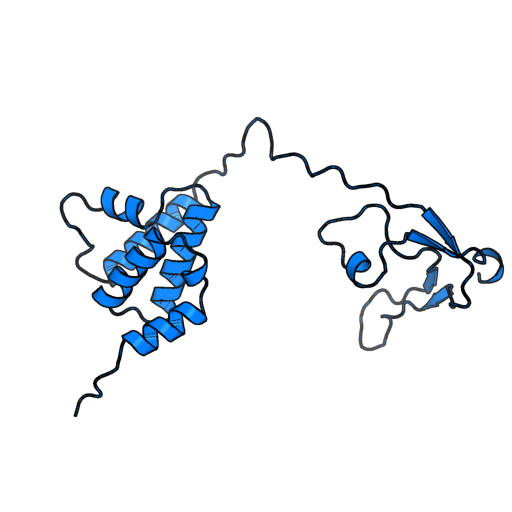 A 1 101 ? 8.056 16.716 6.897 1.00 80.56 101 TYR A CA 1
ATOM 855 C C . TYR A 1 101 ? 7.718 18.206 6.765 1.00 80.56 101 TYR A C 1
ATOM 857 O O . TYR A 1 101 ? 8.591 19.036 7.025 1.00 80.56 101 TYR A O 1
ATOM 865 N N . PRO A 1 102 ? 6.491 18.569 6.355 1.00 82.81 102 PRO A N 1
ATOM 866 C CA . PRO A 1 102 ? 6.086 19.969 6.274 1.00 82.81 102 PRO A CA 1
ATOM 867 C C . PRO A 1 102 ? 6.213 20.666 7.635 1.00 82.81 102 PRO A C 1
ATOM 869 O O . PRO A 1 102 ? 5.760 20.119 8.641 1.00 82.81 102 PRO A O 1
ATOM 872 N N . GLU A 1 103 ? 6.759 21.885 7.663 1.00 83.44 103 GLU A N 1
ATOM 873 C CA . GLU A 1 103 ? 6.866 22.687 8.897 1.00 83.44 103 GLU A CA 1
ATOM 874 C C . GLU A 1 103 ? 5.490 22.987 9.513 1.00 83.44 103 GLU A C 1
ATOM 876 O O . GLU A 1 103 ? 5.341 23.010 10.730 1.00 83.44 103 GLU A O 1
ATOM 881 N N . GLY A 1 104 ? 4.459 23.127 8.671 1.00 84.19 104 GLY A N 1
ATOM 882 C CA . GLY A 1 104 ? 3.066 23.318 9.091 1.00 84.19 104 GLY A CA 1
ATOM 883 C C . GLY A 1 104 ? 2.372 22.064 9.642 1.00 84.19 104 GLY A C 1
ATOM 884 O O . GLY A 1 104 ? 1.176 22.115 9.923 1.00 84.19 104 GLY A O 1
ATOM 885 N N . GLY A 1 105 ? 3.088 20.943 9.781 1.00 80.31 105 GLY A N 1
ATOM 886 C CA . GLY A 1 105 ? 2.529 19.667 10.216 1.00 80.31 105 GLY A CA 1
ATOM 887 C C . GLY A 1 105 ? 1.712 18.954 9.134 1.00 80.31 105 GLY A C 1
ATOM 888 O O . GLY A 1 105 ? 1.478 19.456 8.034 1.00 80.31 105 GLY A O 1
ATOM 889 N N . LEU A 1 106 ? 1.301 17.723 9.437 1.00 79.38 106 LEU A N 1
ATOM 890 C CA . LEU A 1 106 ? 0.359 16.986 8.594 1.00 79.38 106 LEU A CA 1
ATOM 891 C C . LEU A 1 106 ? -1.059 17.554 8.779 1.00 79.38 106 LEU A C 1
ATOM 893 O O . LEU A 1 106 ? -1.356 18.086 9.851 1.00 79.38 106 LEU A O 1
ATOM 897 N N . PRO A 1 107 ? -1.953 17.417 7.778 1.00 78.12 107 PRO A N 1
ATOM 898 C CA . PRO A 1 107 ? -3.345 17.823 7.918 1.00 78.12 107 PRO A CA 1
ATOM 899 C C . PRO A 1 107 ? -3.946 17.249 9.201 1.00 78.12 107 PRO A C 1
ATOM 901 O O . PRO A 1 107 ? -3.833 16.047 9.460 1.00 78.12 107 PRO A O 1
ATOM 904 N N . GLY A 1 108 ? -4.582 18.111 9.996 1.00 72.00 108 GLY A N 1
ATOM 905 C CA . GLY A 1 108 ? -5.263 17.690 11.213 1.00 72.00 108 GLY A CA 1
ATOM 906 C C . GLY A 1 108 ? -6.284 16.591 10.918 1.00 72.00 108 GLY A C 1
ATOM 907 O O . GLY A 1 108 ? -6.938 16.583 9.870 1.00 72.00 108 GLY A O 1
ATOM 908 N N . LEU A 1 109 ? -6.422 15.646 11.847 1.00 70.38 109 LEU A N 1
ATOM 909 C CA . LEU A 1 109 ? -7.460 14.624 11.758 1.00 70.38 109 LEU A CA 1
ATOM 910 C C . LEU A 1 109 ? -8.829 15.309 11.669 1.00 70.38 109 LEU A C 1
ATOM 912 O O . LEU A 1 109 ? -9.105 16.262 12.398 1.00 70.38 109 LEU A O 1
ATOM 916 N N . LYS A 1 110 ? -9.699 14.817 10.778 1.00 70.12 110 LYS A N 1
ATOM 917 C CA . LYS A 1 110 ? -11.080 15.308 10.699 1.00 70.12 110 LYS A CA 1
ATOM 918 C C . LYS A 1 110 ? -11.738 15.156 12.070 1.00 70.12 110 LYS A C 1
ATOM 920 O O . LYS A 1 110 ? -11.736 14.057 12.626 1.00 70.12 110 LYS A O 1
ATOM 925 N N . ALA A 1 111 ? -12.313 16.244 12.585 1.00 67.25 111 ALA A N 1
ATOM 926 C CA . ALA A 1 111 ? -13.070 16.219 13.829 1.00 67.25 111 ALA A CA 1
ATOM 927 C C . ALA A 1 111 ? -14.196 15.184 13.709 1.00 67.25 111 ALA A C 1
ATOM 929 O O . ALA A 1 111 ? -15.046 15.266 12.818 1.00 67.25 111 ALA A O 1
ATOM 930 N N . ARG A 1 112 ? -14.161 14.163 14.568 1.00 65.19 112 ARG A N 1
ATOM 931 C CA . ARG A 1 112 ? -15.134 13.071 14.529 1.00 65.19 112 ARG A CA 1
ATOM 932 C C . ARG A 1 112 ? -16.422 13.510 15.226 1.00 65.19 112 ARG A C 1
ATOM 934 O O . ARG A 1 112 ? -16.383 14.204 16.239 1.00 65.19 112 ARG A O 1
ATOM 941 N N . GLN A 1 113 ? -17.568 13.114 14.674 1.00 68.38 113 GLN A N 1
ATOM 942 C CA . GLN A 1 113 ? -18.870 13.418 15.268 1.00 68.38 113 GLN A CA 1
ATOM 943 C C . GLN A 1 113 ? -19.015 12.695 16.613 1.00 68.38 113 GLN A C 1
ATOM 945 O O . GLN A 1 113 ? -18.759 11.491 16.702 1.00 68.38 113 GLN A O 1
ATOM 950 N N . LYS A 1 114 ? -19.423 13.435 17.654 1.00 64.88 114 LYS A N 1
ATOM 951 C CA . LYS A 1 114 ? -19.755 12.866 18.965 1.00 64.88 114 LYS A CA 1
ATOM 952 C C . LYS A 1 114 ? -20.948 11.925 18.799 1.00 64.88 114 LYS A C 1
ATOM 954 O O . LYS A 1 114 ? -21.961 12.321 18.230 1.00 64.88 114 LYS A O 1
ATOM 959 N N . ARG A 1 115 ? -20.817 10.690 19.282 1.00 72.88 115 ARG A N 1
ATOM 960 C CA . ARG A 1 115 ? -21.906 9.705 19.293 1.00 72.88 115 ARG A CA 1
ATOM 961 C C . ARG A 1 115 ? -22.673 9.806 20.615 1.00 72.88 115 ARG A C 1
ATOM 963 O O . ARG A 1 115 ? -22.036 10.082 21.634 1.00 72.88 115 ARG A O 1
ATOM 970 N N . PRO A 1 116 ? -24.006 9.632 20.611 1.00 77.25 116 PRO A N 1
ATOM 971 C CA . PRO A 1 116 ? -24.792 9.677 21.835 1.00 77.25 116 PRO A CA 1
ATOM 972 C C . PRO A 1 116 ? -24.403 8.518 22.755 1.00 77.25 116 PRO A C 1
ATOM 974 O O . PRO A 1 116 ? -24.190 7.394 22.300 1.00 77.25 116 PRO A O 1
ATOM 977 N N . VAL A 1 117 ? -24.308 8.828 24.045 1.00 85.44 117 VAL A N 1
ATOM 978 C CA . VAL A 1 117 ? -24.138 7.849 25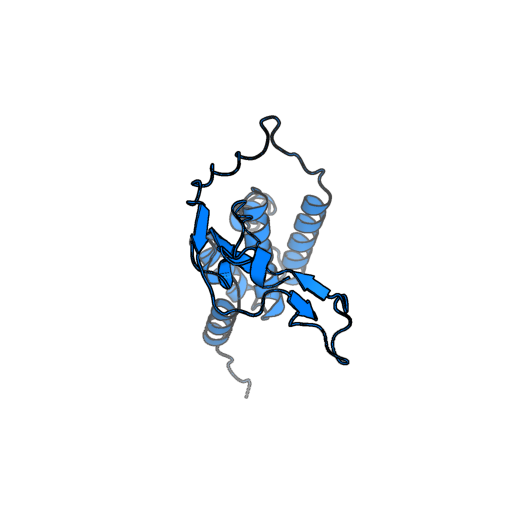.117 1.00 85.44 117 VAL A CA 1
ATOM 979 C C . VAL A 1 117 ? -25.526 7.421 25.577 1.00 85.44 117 VAL A C 1
ATOM 981 O O . VAL A 1 117 ? -26.331 8.284 25.928 1.00 85.44 117 VAL A O 1
ATOM 984 N N . THR A 1 118 ? -25.809 6.123 25.573 1.00 88.69 118 THR A N 1
ATOM 985 C CA . THR A 1 118 ? -27.082 5.561 26.043 1.00 88.69 118 THR A CA 1
ATOM 986 C C . THR A 1 118 ? -26.878 4.695 27.284 1.00 88.69 118 THR A C 1
ATOM 988 O O . THR A 1 118 ? -25.803 4.139 27.511 1.00 88.69 118 THR A O 1
ATOM 991 N N . LEU A 1 119 ? -27.915 4.616 28.117 1.00 90.44 119 LEU A N 1
ATOM 992 C CA . LEU A 1 119 ? -28.026 3.643 29.200 1.00 90.44 119 LEU A CA 1
ATOM 993 C C . LEU A 1 119 ? -29.048 2.603 28.738 1.00 90.44 119 LEU A C 1
ATOM 995 O O . LEU A 1 119 ? -30.179 2.972 28.419 1.00 90.44 119 LEU A O 1
ATOM 999 N N . GLU A 1 120 ? -28.659 1.336 28.656 1.00 89.00 120 GLU A N 1
ATOM 1000 C CA . GLU A 1 120 ? -29.513 0.272 28.123 1.00 89.00 120 GLU A CA 1
ATOM 1001 C C . GLU A 1 120 ? -29.542 -0.908 29.093 1.00 89.00 120 GLU A C 1
ATOM 1003 O O . GLU A 1 120 ? -28.508 -1.347 29.594 1.00 89.00 120 GLU A O 1
ATOM 1008 N N . TRP A 1 121 ? -30.737 -1.431 29.369 1.00 89.94 121 TRP A N 1
ATOM 1009 C CA . TRP A 1 121 ? -30.866 -2.686 30.100 1.00 89.94 121 TRP A CA 1
ATOM 1010 C C . TRP A 1 121 ? -30.600 -3.849 29.146 1.00 89.94 121 TRP A C 1
ATOM 1012 O O . TRP A 1 121 ? -31.172 -3.903 28.057 1.00 89.94 121 TRP A O 1
ATOM 1022 N N . SER A 1 122 ? -29.745 -4.784 29.551 1.00 83.38 122 SER A N 1
ATOM 1023 C CA . SER A 1 122 ? -29.473 -6.009 28.796 1.00 83.38 122 SER A CA 1
ATOM 1024 C C . SER A 1 122 ? -29.604 -7.232 29.699 1.00 83.38 122 SER A C 1
ATOM 1026 O O . SER A 1 122 ? -29.434 -7.118 30.905 1.00 83.38 122 SER A O 1
ATOM 1028 N N . ASP A 1 123 ? -29.839 -8.415 29.142 1.00 86.75 123 ASP A N 1
ATOM 1029 C CA . ASP A 1 123 ? -29.748 -9.674 29.903 1.00 86.75 123 ASP A CA 1
ATOM 1030 C C . ASP A 1 123 ? -28.360 -10.328 29.760 1.00 86.75 123 ASP A C 1
ATOM 1032 O O . ASP A 1 123 ? -28.142 -11.479 30.142 1.00 86.75 123 ASP A O 1
ATOM 1036 N N . LYS A 1 124 ? -27.391 -9.606 29.177 1.00 85.69 124 LYS A N 1
ATOM 1037 C CA . LYS A 1 124 ? -26.034 -10.103 28.948 1.00 85.69 124 LYS A CA 1
ATOM 1038 C C . LYS A 1 124 ? -25.339 -10.330 30.287 1.00 85.69 124 LYS A C 1
ATOM 1040 O O . LYS A 1 124 ? -25.362 -9.478 31.175 1.00 85.69 124 LYS A O 1
ATOM 1045 N N . LYS A 1 125 ? -24.642 -11.462 30.406 1.00 87.50 125 LYS A N 1
ATOM 1046 C CA . LYS A 1 125 ? -23.694 -11.682 31.500 1.00 87.50 125 LYS A CA 1
ATOM 1047 C C . LYS A 1 125 ? -22.494 -10.758 31.294 1.00 87.50 125 LYS A C 1
ATOM 1049 O O . LYS A 1 125 ? -21.705 -10.979 30.381 1.00 87.50 125 LYS A O 1
ATOM 1054 N N . ILE A 1 126 ? -22.382 -9.727 32.127 1.00 89.25 126 ILE A N 1
ATOM 1055 C CA . ILE A 1 126 ? -21.338 -8.701 31.999 1.00 89.25 126 ILE A CA 1
ATOM 1056 C C . ILE A 1 126 ? -20.077 -9.012 32.807 1.00 89.25 126 ILE A C 1
ATOM 1058 O O . ILE A 1 126 ? -19.048 -8.414 32.540 1.00 89.25 126 ILE A O 1
ATOM 1062 N N . HIS A 1 127 ? -20.127 -9.931 33.772 1.00 91.31 127 HIS A N 1
ATOM 1063 C CA . HIS A 1 127 ? -18.967 -10.318 34.573 1.00 91.31 127 HIS A CA 1
ATOM 1064 C C . HIS A 1 127 ? -18.635 -11.801 34.367 1.00 91.31 127 HIS A C 1
ATOM 1066 O O . HIS A 1 127 ? -19.493 -12.676 34.516 1.00 91.31 127 HIS A O 1
ATOM 1072 N N . GLY A 1 128 ? -17.389 -12.107 34.009 1.00 89.31 128 GLY A N 1
ATOM 1073 C CA . GLY A 1 128 ? -16.941 -13.479 33.773 1.00 89.31 128 GLY A CA 1
ATOM 1074 C C . GLY A 1 128 ? -15.524 -13.546 33.222 1.00 89.31 128 GLY A C 1
ATOM 1075 O O . GLY A 1 128 ? -14.822 -12.547 33.200 1.00 89.31 128 GLY A O 1
ATOM 1076 N N . MET A 1 129 ? -15.091 -14.725 32.779 1.00 88.25 129 MET A N 1
ATOM 1077 C CA . MET A 1 129 ? -13.821 -14.854 32.060 1.00 88.25 129 MET A CA 1
ATOM 1078 C C . MET A 1 129 ? -13.908 -14.163 30.699 1.00 88.25 129 MET A C 1
ATOM 1080 O O . MET A 1 129 ? -14.947 -14.234 30.040 1.00 88.25 129 MET A O 1
ATOM 1084 N N . CYS A 1 130 ? -12.806 -13.542 30.267 1.00 85.62 130 CYS A N 1
ATOM 1085 C CA . CYS A 1 130 ? -12.697 -12.960 28.931 1.00 85.62 130 CYS A CA 1
ATOM 1086 C C . CYS A 1 130 ? -13.190 -13.963 27.865 1.00 85.62 130 CYS A C 1
ATOM 1088 O O . CYS A 1 130 ? -12.744 -15.111 27.879 1.00 85.62 130 CYS A O 1
ATOM 1090 N N . PRO A 1 131 ? -14.044 -13.563 26.902 1.00 79.75 131 PRO A N 1
ATOM 1091 C CA . PRO A 1 131 ? -14.619 -14.482 25.911 1.00 79.75 131 PRO A CA 1
ATOM 1092 C C . PRO A 1 131 ? -13.582 -15.130 24.981 1.00 79.75 131 PRO A C 1
ATOM 1094 O O . PRO A 1 131 ? -13.893 -16.091 24.284 1.00 79.75 131 PRO A O 1
ATOM 1097 N N . VAL A 1 132 ? -12.353 -14.606 24.958 1.00 82.12 132 VAL A N 1
ATOM 1098 C CA . VAL A 1 132 ? -11.229 -15.141 24.178 1.00 82.12 132 VAL A CA 1
ATOM 1099 C C . VAL A 1 132 ? -10.279 -15.973 25.053 1.00 82.12 132 VAL A C 1
ATOM 1101 O O . VAL A 1 132 ? -9.305 -16.512 24.538 1.00 82.12 132 VAL A O 1
ATOM 1104 N N . ALA A 1 133 ? -10.531 -16.107 26.359 1.00 85.12 133 ALA A N 1
ATOM 1105 C CA . ALA A 1 133 ? -9.740 -16.960 27.242 1.00 85.12 133 ALA A CA 1
ATOM 1106 C C . ALA A 1 133 ? -10.049 -18.440 26.972 1.00 85.12 133 ALA A C 1
ATOM 1108 O O . ALA A 1 133 ? -11.189 -18.888 27.086 1.00 85.12 133 ALA A O 1
ATOM 1109 N N . SER A 1 134 ? -9.023 -19.204 26.612 1.00 84.19 134 SER A N 1
ATOM 1110 C CA . SER A 1 134 ? -9.087 -20.652 26.420 1.00 84.19 134 SER A CA 1
ATOM 1111 C C . SER A 1 134 ? -7.700 -21.251 26.646 1.00 84.19 134 SER A C 1
ATOM 1113 O O . SER A 1 134 ? -6.701 -20.540 26.592 1.00 84.19 134 SER A O 1
ATOM 1115 N N . GLU A 1 135 ? -7.601 -22.567 26.827 1.00 83.50 135 GLU A N 1
ATOM 1116 C CA . GLU A 1 135 ? -6.294 -23.241 26.924 1.00 83.50 135 GLU A CA 1
ATOM 1117 C C . GLU A 1 135 ? -5.428 -23.057 25.662 1.00 83.50 135 GLU A C 1
ATOM 1119 O O . GLU A 1 135 ? -4.203 -23.126 25.720 1.00 83.50 135 GLU A O 1
ATOM 1124 N N . GLN A 1 136 ? -6.062 -22.796 24.516 1.00 83.44 136 GLN A N 1
ATOM 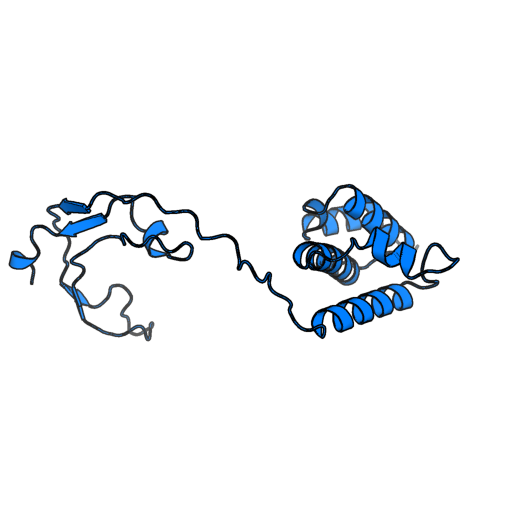1125 C CA . GLN A 1 136 ? -5.416 -22.632 23.212 1.00 83.44 136 GLN A CA 1
ATOM 1126 C C . GLN A 1 136 ? -4.986 -21.181 22.945 1.00 83.44 136 GLN A C 1
ATOM 1128 O O . GLN A 1 136 ? -4.215 -20.923 22.019 1.00 83.44 136 GLN A O 1
ATOM 1133 N N . THR A 1 137 ? -5.476 -20.222 23.734 1.00 76.19 137 THR A N 1
ATOM 1134 C CA . THR A 1 137 ? -5.223 -18.790 23.566 1.00 76.19 137 THR A CA 1
ATOM 1135 C C . THR A 1 137 ? -4.538 -18.236 24.811 1.00 76.19 137 THR A C 1
ATOM 1137 O O . THR A 1 137 ? -5.126 -18.124 25.878 1.00 76.19 137 THR A O 1
ATOM 1140 N N . VAL A 1 138 ? -3.288 -17.781 24.675 1.00 67.94 138 VAL A N 1
ATOM 1141 C CA . VAL A 1 138 ? -2.541 -17.099 25.760 1.00 67.94 138 VAL A CA 1
ATOM 1142 C C . VAL A 1 138 ? -3.028 -15.646 25.949 1.00 67.94 138 VAL A C 1
ATOM 1144 O O . VAL A 1 138 ? -2.263 -14.733 26.251 1.00 67.94 138 VAL A O 1
ATOM 1147 N N . CYS A 1 139 ? -4.307 -15.377 25.689 1.00 68.25 139 CYS A N 1
ATOM 1148 C CA . CYS A 1 139 ? -4.898 -14.069 25.923 1.00 68.25 139 CYS A CA 1
ATOM 1149 C C . CYS A 1 139 ? -5.244 -13.975 27.401 1.00 68.25 139 CYS A C 1
ATOM 1151 O O . CYS A 1 139 ? -6.067 -14.766 27.831 1.00 68.25 139 CYS A O 1
ATOM 1153 N N . CYS A 1 140 ? -4.631 -13.015 28.109 1.00 71.25 140 CYS A N 1
ATOM 1154 C CA . CYS A 1 140 ? -4.904 -12.446 29.442 1.00 71.25 140 CYS A CA 1
ATOM 1155 C C . CYS A 1 140 ? -5.344 -13.391 30.590 1.00 71.25 140 CYS A C 1
ATOM 1157 O O . CYS A 1 140 ? -4.828 -13.237 31.690 1.00 71.25 140 CYS A O 1
ATOM 1159 N N . ASN A 1 141 ? -6.267 -14.336 30.374 1.00 81.44 141 ASN A N 1
ATOM 1160 C CA . ASN A 1 141 ? -6.885 -15.237 31.348 1.00 81.44 141 ASN A CA 1
ATOM 1161 C C . ASN A 1 141 ? -7.421 -14.466 32.557 1.00 81.44 141 ASN A C 1
ATOM 1163 O O . ASN A 1 141 ? -7.332 -14.909 33.697 1.00 81.44 141 ASN A O 1
ATOM 1167 N N . LEU A 1 142 ? -7.966 -13.280 32.277 1.00 87.38 142 LEU A N 1
ATOM 1168 C CA . LEU A 1 142 ? -8.528 -12.381 33.269 1.00 87.38 142 LEU A CA 1
ATOM 1169 C C . LEU A 1 142 ? -10.049 -12.471 33.264 1.00 87.38 142 LEU A C 1
ATOM 1171 O O . LEU A 1 142 ? -10.679 -12.706 32.226 1.00 87.38 142 LEU A O 1
ATOM 1175 N N . HIS A 1 143 ? -10.619 -12.199 34.432 1.00 89.38 143 HIS A N 1
ATOM 1176 C CA . HIS A 1 143 ? -12.016 -11.824 34.540 1.00 89.38 143 HIS A CA 1
ATOM 1177 C C . HIS A 1 143 ? -12.226 -10.427 33.939 1.00 89.38 143 HIS A C 1
ATOM 1179 O O . HIS A 1 143 ? -11.426 -9.518 34.168 1.00 89.38 143 HIS A O 1
ATOM 1185 N N . THR A 1 144 ? -13.293 -10.260 33.166 1.00 90.38 144 THR A N 1
ATOM 1186 C CA . THR A 1 144 ? -13.711 -8.997 32.558 1.00 90.38 144 THR A CA 1
ATOM 1187 C C . THR A 1 144 ? -15.061 -8.563 33.112 1.00 90.38 144 THR A C 1
ATOM 1189 O O . THR A 1 144 ? -15.905 -9.390 33.459 1.00 90.38 144 THR A O 1
ATOM 1192 N N . ILE A 1 145 ? -15.233 -7.243 33.212 1.00 92.31 145 ILE A N 1
ATOM 1193 C CA . ILE A 1 145 ? -16.506 -6.583 33.495 1.00 92.31 145 ILE A CA 1
ATOM 1194 C C . ILE A 1 145 ? -16.857 -5.768 32.245 1.00 92.31 145 ILE A C 1
ATOM 1196 O O . ILE A 1 145 ? -16.363 -4.657 32.046 1.00 92.31 145 ILE A O 1
ATOM 1200 N N . ASP A 1 146 ? -17.697 -6.333 31.388 1.00 88.94 146 ASP A N 1
ATOM 1201 C CA . ASP A 1 146 ? -18.127 -5.777 30.106 1.00 88.94 146 ASP A CA 1
ATOM 1202 C C . ASP A 1 146 ? -19.302 -4.799 30.303 1.00 88.94 146 ASP A C 1
ATOM 1204 O O . ASP A 1 146 ? -20.386 -4.974 29.748 1.00 88.94 146 ASP A O 1
ATOM 1208 N N . ALA A 1 147 ? -19.096 -3.767 31.127 1.00 90.44 147 ALA A N 1
ATOM 1209 C CA . ALA A 1 147 ? -20.120 -2.781 31.499 1.00 90.44 147 ALA A CA 1
ATOM 1210 C C . ALA A 1 147 ? -20.491 -1.795 30.376 1.00 90.44 147 ALA A C 1
ATOM 1212 O O . ALA A 1 147 ? -21.468 -1.054 30.495 1.00 90.44 147 ALA A O 1
ATOM 1213 N N . VAL A 1 148 ? -19.677 -1.730 29.320 1.00 89.06 148 VAL A N 1
ATOM 1214 C CA . VAL A 1 148 ? -19.797 -0.742 28.245 1.00 89.06 148 VAL A CA 1
ATOM 1215 C C . VAL A 1 148 ? -19.616 -1.420 26.899 1.00 89.06 148 VAL A C 1
ATOM 1217 O O . VAL A 1 148 ? -18.650 -2.153 26.686 1.00 89.06 148 VAL A O 1
ATOM 1220 N N . GLU A 1 149 ? -20.517 -1.129 25.968 1.00 87.31 149 GLU A N 1
ATOM 1221 C CA . GLU A 1 149 ? -20.411 -1.553 24.579 1.00 87.31 149 GLU A CA 1
ATOM 1222 C C . GLU A 1 149 ? -19.963 -0.394 23.685 1.00 87.31 149 GLU A C 1
ATOM 1224 O O . GLU A 1 149 ? -20.467 0.730 23.772 1.00 87.31 149 GLU A O 1
ATOM 1229 N N . ASN A 1 150 ? -19.044 -0.709 22.766 1.00 84.81 150 ASN A N 1
ATOM 1230 C CA . ASN A 1 150 ? -18.388 0.233 21.859 1.00 84.81 150 ASN A CA 1
ATOM 1231 C C . ASN A 1 150 ? -17.462 1.254 22.560 1.00 84.81 150 ASN A C 1
ATOM 1233 O O . ASN A 1 150 ? -17.199 1.196 23.757 1.00 84.81 150 ASN A O 1
ATOM 1237 N N . CYS A 1 151 ? -16.898 2.186 21.789 1.00 79.56 151 CYS A N 1
ATOM 1238 C CA . CYS A 1 151 ? -15.987 3.217 22.273 1.00 79.56 151 CYS A CA 1
ATOM 1239 C C . CYS A 1 151 ? -16.283 4.569 21.607 1.00 79.56 151 CYS A C 1
ATOM 1241 O O . CYS A 1 151 ? -16.271 4.690 20.377 1.00 79.56 151 CYS A O 1
ATOM 1243 N N . ALA A 1 152 ? -16.479 5.611 22.420 1.00 77.31 152 ALA A N 1
ATOM 1244 C CA . ALA A 1 152 ? -16.761 6.967 21.944 1.00 77.31 152 ALA A CA 1
ATOM 1245 C C . ALA A 1 152 ? -15.569 7.645 21.235 1.00 77.31 152 ALA A C 1
ATOM 1247 O O . ALA A 1 152 ? -15.770 8.598 20.482 1.00 77.31 152 ALA A O 1
ATOM 1248 N N . PHE A 1 153 ? -14.336 7.159 21.437 1.00 74.69 153 PHE A N 1
ATOM 1249 C CA . PHE A 1 153 ? -13.126 7.784 20.884 1.00 74.69 153 PHE A CA 1
ATOM 1250 C C . PHE A 1 153 ? -12.997 7.639 19.372 1.00 74.69 153 PHE A C 1
ATOM 1252 O O . PHE A 1 153 ? -12.412 8.498 18.717 1.00 74.69 153 PHE A O 1
ATOM 1259 N N . GLY A 1 154 ? -13.543 6.568 18.799 1.00 70.38 154 GLY A N 1
ATOM 1260 C CA . GLY A 1 154 ? -13.546 6.410 17.357 1.00 70.38 154 GLY A CA 1
ATOM 1261 C C . GLY A 1 154 ? -12.161 6.447 16.716 1.00 70.38 154 GLY A C 1
ATOM 1262 O O . GLY A 1 154 ? -11.924 7.218 15.782 1.00 70.38 154 GLY A O 1
ATOM 1263 N N . CYS A 1 155 ? -11.247 5.592 17.163 1.00 75.31 155 CYS A N 1
ATOM 1264 C CA . CYS A 1 155 ? -9.974 5.427 16.469 1.00 75.31 155 CYS A CA 1
ATOM 1265 C C . CYS A 1 155 ? -10.212 4.774 15.096 1.00 75.31 155 CYS A C 1
ATOM 1267 O O . CYS A 1 155 ? -10.959 3.803 14.985 1.00 75.31 155 CYS A O 1
ATOM 1269 N N . SER A 1 156 ? -9.564 5.290 14.049 1.00 73.44 156 SER A N 1
ATOM 1270 C CA . SER A 1 156 ? -9.717 4.805 12.664 1.00 73.44 156 SER A CA 1
ATOM 1271 C C . SER A 1 156 ? -9.291 3.347 12.462 1.00 73.44 156 SER A C 1
ATOM 1273 O O . SER A 1 156 ? -9.714 2.715 11.502 1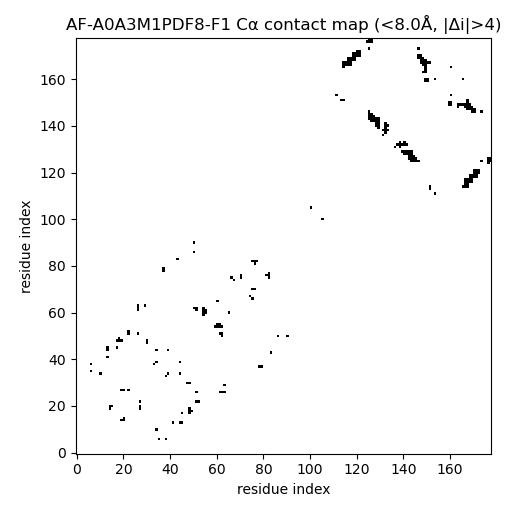.00 73.44 156 SER A O 1
ATOM 1275 N N . TYR A 1 157 ? -8.468 2.819 13.365 1.00 81.31 157 TYR A N 1
ATOM 1276 C CA . TYR A 1 157 ? -7.963 1.446 13.360 1.00 81.31 157 TYR A CA 1
ATOM 1277 C C . TYR A 1 157 ? -8.667 0.540 14.385 1.00 81.31 157 TYR A C 1
ATOM 1279 O O . TYR A 1 157 ? -8.251 -0.597 14.594 1.00 81.31 157 TYR A O 1
ATOM 1287 N N . CYS A 1 158 ? -9.689 1.040 15.084 1.00 81.50 158 CYS A N 1
ATOM 1288 C CA . CYS A 1 158 ? -10.332 0.292 16.155 1.00 81.50 158 CYS A CA 1
ATOM 1289 C C . CYS A 1 158 ? -11.247 -0.799 15.593 1.00 81.50 158 CYS A C 1
ATOM 1291 O O . CYS A 1 158 ? -12.270 -0.513 14.972 1.00 81.50 158 CYS A O 1
ATOM 1293 N N . THR A 1 159 ? -10.915 -2.054 15.879 1.00 81.94 159 THR A N 1
ATOM 1294 C CA . THR A 1 159 ? -11.715 -3.216 15.474 1.00 81.94 159 THR A CA 1
ATOM 1295 C C . THR A 1 159 ? -13.047 -3.303 16.218 1.00 81.94 159 THR A C 1
ATOM 1297 O O . THR A 1 159 ? -14.013 -3.802 15.651 1.00 81.94 159 THR A O 1
ATOM 1300 N N . ILE A 1 160 ? -13.149 -2.750 17.435 1.00 81.31 160 ILE A N 1
ATOM 1301 C CA . ILE A 1 160 ? -14.392 -2.714 18.233 1.00 81.31 160 ILE A CA 1
ATOM 1302 C C . ILE A 1 160 ? -15.542 -2.099 17.422 1.00 81.31 160 ILE A C 1
ATOM 1304 O O . ILE A 1 160 ? -16.662 -2.598 17.463 1.00 81.31 160 ILE A O 1
ATOM 1308 N N . GLN A 1 161 ? -15.256 -1.083 16.603 1.00 71.94 161 GLN A N 1
ATOM 1309 C CA . GLN A 1 161 ? -16.263 -0.416 15.767 1.00 71.94 161 GLN A CA 1
ATOM 1310 C C . GLN A 1 161 ? -16.806 -1.280 14.626 1.00 71.94 161 GLN A C 1
ATOM 1312 O O . GLN A 1 161 ? -17.802 -0.920 14.016 1.00 71.94 161 GLN A O 1
ATOM 1317 N N . THR A 1 162 ? -16.129 -2.382 14.302 1.00 75.88 162 THR A N 1
ATOM 1318 C CA . THR A 1 162 ? -16.612 -3.354 13.311 1.00 75.88 162 THR A CA 1
ATOM 1319 C C . THR A 1 162 ? -17.558 -4.368 13.955 1.00 75.88 162 THR A C 1
ATOM 1321 O O . THR A 1 162 ? -18.444 -4.884 13.284 1.00 75.88 162 THR A O 1
ATOM 1324 N N . PHE A 1 163 ? -17.377 -4.650 15.250 1.00 78.00 163 PHE A N 1
ATOM 1325 C CA . PHE A 1 163 ? -18.175 -5.633 15.986 1.00 78.00 163 PHE A CA 1
ATOM 1326 C C . PHE A 1 163 ? -19.445 -5.045 16.605 1.00 78.00 163 PHE A C 1
ATOM 1328 O O . PHE A 1 163 ? -20.444 -5.749 16.720 1.00 78.00 163 PHE A O 1
ATOM 1335 N N . TYR A 1 164 ? -19.419 -3.771 16.998 1.00 77.06 164 TYR A N 1
ATOM 1336 C CA . TYR A 1 164 ? -20.550 -3.098 17.634 1.00 77.06 164 TYR A CA 1
ATOM 1337 C C . TYR A 1 164 ? -21.206 -2.083 16.693 1.00 77.06 164 TYR A C 1
ATOM 1339 O O . TYR A 1 164 ? -20.548 -1.484 15.844 1.00 77.06 164 TYR A O 1
ATOM 1347 N N . SER A 1 165 ? -22.517 -1.882 16.860 1.00 71.19 165 SER A N 1
ATOM 1348 C CA . SER A 1 165 ? -23.281 -0.876 16.109 1.00 71.19 165 SER A CA 1
ATOM 1349 C C . SER A 1 165 ? -22.816 0.550 16.424 1.00 71.19 165 SER A C 1
ATOM 1351 O O . SER A 1 165 ? -21.972 0.768 17.288 1.00 71.19 165 SER A O 1
ATOM 1353 N N . ASP A 1 166 ? -23.374 1.563 15.760 1.00 73.62 166 ASP A N 1
ATOM 1354 C CA . ASP A 1 166 ? -22.936 2.948 15.957 1.00 73.62 166 ASP A CA 1
ATOM 1355 C C . ASP A 1 166 ? -23.269 3.560 17.334 1.00 73.62 166 ASP A C 1
ATOM 1357 O O . ASP A 1 166 ? -22.868 4.696 17.603 1.00 73.62 166 ASP A O 1
ATOM 1361 N N . ARG A 1 167 ? -23.939 2.815 18.222 1.00 78.25 167 ARG A N 1
ATOM 1362 C CA . ARG A 1 167 ? -24.270 3.240 19.590 1.00 78.25 167 ARG A CA 1
ATOM 1363 C C . ARG A 1 167 ? -23.128 2.986 20.573 1.00 78.25 167 ARG A C 1
ATOM 1365 O O . ARG A 1 167 ? -22.318 2.081 20.378 1.00 78.25 167 ARG A O 1
ATOM 1372 N N . PHE A 1 168 ? -23.091 3.786 21.630 1.00 86.62 168 PHE A N 1
ATOM 1373 C CA . PHE A 1 168 ? -22.221 3.604 22.786 1.00 86.62 168 PHE A CA 1
ATOM 1374 C C . PHE A 1 168 ? -23.114 3.476 24.017 1.00 86.62 168 PHE A C 1
ATOM 1376 O O . PHE A 1 168 ? -23.776 4.447 24.386 1.00 86.62 168 PHE A O 1
ATOM 1383 N N . ALA A 1 169 ? -23.168 2.276 24.591 1.00 89.12 169 ALA A N 1
ATOM 1384 C CA . ALA A 1 169 ? -24.170 1.904 25.583 1.00 89.12 169 ALA A CA 1
ATOM 1385 C C . ALA A 1 169 ? -23.505 1.440 26.881 1.00 89.12 169 ALA A C 1
ATOM 1387 O O . ALA A 1 169 ? -22.602 0.605 26.854 1.00 89.12 169 ALA A O 1
ATOM 1388 N N . PHE A 1 170 ? -23.966 1.974 28.008 1.00 91.50 170 PHE A N 1
ATOM 1389 C CA . PHE A 1 170 ? -23.669 1.447 29.337 1.00 91.50 170 PHE A CA 1
ATOM 1390 C C . PHE A 1 170 ? -24.757 0.464 29.750 1.00 91.50 170 PHE A C 1
ATOM 1392 O O . PHE A 1 170 ? -25.942 0.740 29.543 1.00 91.50 170 PHE A O 1
ATOM 1399 N N . ASP A 1 171 ? -24.361 -0.641 30.376 1.00 91.19 171 ASP A N 1
ATOM 1400 C CA . ASP A 1 171 ? -25.317 -1.569 30.965 1.00 91.19 171 ASP A CA 1
ATOM 1401 C C . ASP A 1 171 ? -25.976 -0.922 32.193 1.00 91.19 171 ASP A C 1
ATOM 1403 O O . ASP A 1 171 ? -25.327 -0.636 33.202 1.00 91.19 171 ASP A O 1
ATOM 1407 N N . ALA A 1 172 ? -27.278 -0.659 32.086 1.00 92.38 172 ALA A N 1
ATOM 1408 C CA . ALA A 1 172 ? -28.071 -0.024 33.132 1.00 92.38 172 ALA A CA 1
ATOM 1409 C C . ALA A 1 172 ? -28.179 -0.882 34.403 1.00 92.38 172 ALA A C 1
ATOM 1411 O O . ALA A 1 172 ? -28.382 -0.331 35.481 1.00 92.38 172 ALA A O 1
ATOM 1412 N N . GLY A 1 173 ? -28.028 -2.203 34.267 1.00 91.62 173 GLY A N 1
ATOM 1413 C CA . GLY A 1 173 ? -28.121 -3.178 35.349 1.00 91.62 173 GLY A CA 1
ATOM 1414 C C . GLY A 1 173 ? -26.763 -3.617 35.896 1.00 91.62 173 GLY A C 1
ATOM 1415 O O . GLY A 1 173 ? -26.622 -4.731 36.398 1.00 91.62 173 GLY A O 1
ATOM 1416 N N . LEU A 1 174 ? -25.722 -2.790 35.732 1.00 90.62 174 LEU A N 1
ATOM 1417 C CA . LEU A 1 174 ? -24.366 -3.112 36.181 1.00 90.62 174 LEU A CA 1
ATOM 1418 C C . LEU A 1 174 ? -24.332 -3.478 37.669 1.00 90.62 174 LEU A C 1
ATOM 1420 O O . LEU A 1 174 ? -23.671 -4.440 38.045 1.00 90.62 174 LEU A O 1
ATOM 1424 N N . ALA A 1 175 ? -25.048 -2.724 38.506 1.00 90.25 175 ALA A N 1
ATOM 1425 C CA . ALA A 1 175 ? -25.035 -2.921 39.950 1.00 90.25 175 ALA A CA 1
ATOM 1426 C C . ALA A 1 175 ? -25.644 -4.268 40.370 1.00 90.25 175 ALA A C 1
ATOM 1428 O O . ALA A 1 175 ? -25.146 -4.876 41.3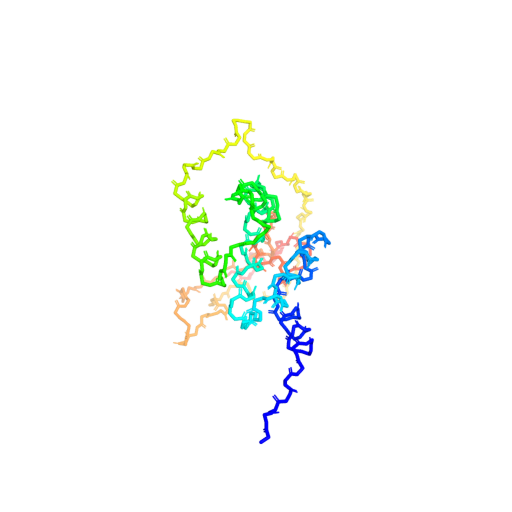12 1.00 90.25 175 ALA A O 1
ATOM 1429 N N . GLU A 1 176 ? -26.681 -4.755 39.679 1.00 89.19 176 GLU A N 1
ATOM 1430 C CA . GLU A 1 176 ? -27.308 -6.043 39.996 1.00 89.19 176 GLU A CA 1
ATOM 1431 C C . GLU A 1 176 ? -26.529 -7.258 39.465 1.00 89.19 176 GLU A C 1
ATOM 1433 O O . GLU A 1 176 ? -26.811 -8.385 39.873 1.00 89.19 176 GLU A O 1
ATOM 1438 N N . LYS A 1 177 ? -25.580 -7.058 38.541 1.00 85.81 177 LYS A N 1
ATOM 1439 C CA . LYS A 1 177 ? -24.888 -8.137 37.808 1.00 85.81 177 LYS A CA 1
ATOM 1440 C C . LYS A 1 177 ? -23.421 -8.350 38.194 1.00 85.81 177 LYS A C 1
ATOM 1442 O O . LYS A 1 177 ? -22.786 -9.246 37.626 1.00 85.81 177 LYS A O 1
ATOM 1447 N N . LEU A 1 178 ? -22.878 -7.512 39.077 1.00 81.31 178 LEU A N 1
ATOM 1448 C CA . LEU A 1 178 ? -21.536 -7.665 39.655 1.00 81.31 178 LEU A CA 1
ATOM 1449 C C . LEU A 1 178 ? -21.526 -8.758 40.728 1.00 81.31 178 LEU A C 1
ATOM 1451 O O . LEU A 1 178 ? -20.599 -9.600 40.662 1.00 81.31 178 LEU A O 1
#

Sequence (178 aa):
MARQFDYQKKFDSFAEQTLYRKLPAEEQTFIRELAFAYRFTFQEFREVVLAARDLRMWGETGLSAWLQRSTVGTVHPRSKAAFLEHLRRHLAQLRRRPKVYPEGGLPGLKARQKRPVTLEWSDKKIHGMCPVASEQTVCCNLHTIDAVENCAFGCSYCTIQTFYSDRFAFDAGLAEKL